Protein AF-A0A9W6LHZ3-F1 (afdb_monomer)

Nearest PDB structures (foldseek):
  6q58-assembly1_A  TM=4.052E-01  e=8.206E+00  Streptomyces lividans 1326
  6r01-assembly1_A  TM=4.134E-01  e=9.021E+00  Streptomyces lividans 1326

Organism: NCBI:txid256037

Structure (mmCIF, N/CA/C/O backbone):
data_AF-A0A9W6LHZ3-F1
#
_entry.id   AF-A0A9W6LHZ3-F1
#
loop_
_atom_site.group_PDB
_atom_site.id
_atom_site.type_symbol
_atom_site.label_atom_id
_atom_site.label_alt_id
_atom_site.label_comp_id
_atom_site.label_asym_id
_atom_site.label_entity_id
_atom_site.label_seq_id
_atom_site.pdbx_PDB_ins_code
_atom_site.Cartn_x
_atom_site.Cartn_y
_atom_site.Cartn_z
_atom_site.occupancy
_atom_site.B_iso_or_equiv
_atom_site.auth_seq_id
_atom_site.auth_comp_id
_atom_site.auth_asym_id
_atom_site.auth_atom_id
_atom_site.pdbx_PDB_model_num
ATOM 1 N N . MET A 1 1 ? -25.471 -11.365 15.621 1.00 39.44 1 MET A N 1
ATOM 2 C CA . MET A 1 1 ? -24.353 -10.527 15.126 1.00 39.44 1 MET A CA 1
ATOM 3 C C . MET A 1 1 ? -23.693 -9.806 16.308 1.00 39.44 1 MET A C 1
ATOM 5 O O . MET A 1 1 ? -23.845 -8.602 16.442 1.00 39.44 1 MET A O 1
ATOM 9 N N . LEU A 1 2 ? -23.000 -10.541 17.185 1.00 41.78 2 LEU A N 1
ATOM 10 C CA . LEU A 1 2 ? -22.337 -10.005 18.394 1.00 41.78 2 LEU A CA 1
ATOM 11 C C . LEU A 1 2 ? -20.797 -10.088 18.312 1.00 41.78 2 LEU A C 1
ATOM 13 O O . LEU A 1 2 ? -20.096 -9.385 19.033 1.00 41.78 2 LEU A O 1
ATOM 17 N N . ASP A 1 3 ? -20.274 -10.860 17.357 1.00 45.09 3 ASP A N 1
ATOM 18 C CA . ASP A 1 3 ? -18.840 -11.124 17.165 1.00 45.09 3 ASP A CA 1
ATOM 19 C C . ASP A 1 3 ? -18.029 -9.874 16.748 1.00 45.09 3 ASP A C 1
ATOM 21 O O . ASP A 1 3 ? -16.849 -9.751 17.064 1.00 45.09 3 ASP A O 1
ATOM 25 N N . TYR A 1 4 ? -18.647 -8.889 16.084 1.00 52.44 4 TYR A N 1
ATOM 26 C CA . TYR A 1 4 ? -17.950 -7.672 15.631 1.00 52.44 4 TYR A CA 1
ATOM 27 C C . TYR A 1 4 ? -17.764 -6.610 16.727 1.00 52.44 4 TYR A C 1
ATOM 29 O O . TYR A 1 4 ? -16.900 -5.741 16.597 1.00 52.44 4 TYR A O 1
ATOM 37 N N . ALA A 1 5 ? -18.509 -6.695 17.836 1.00 53.88 5 ALA A N 1
ATOM 38 C CA . ALA A 1 5 ? -18.506 -5.667 18.876 1.00 53.88 5 ALA A CA 1
ATOM 39 C C . ALA A 1 5 ? -17.157 -5.563 19.608 1.00 53.88 5 ALA A C 1
ATOM 41 O O . ALA A 1 5 ? -16.743 -4.462 19.967 1.00 53.88 5 ALA A O 1
ATOM 42 N N . HIS A 1 6 ? -16.432 -6.677 19.786 1.00 53.66 6 HIS A N 1
ATOM 43 C CA . HIS A 1 6 ? -15.124 -6.676 20.456 1.00 53.66 6 HIS A CA 1
ATOM 4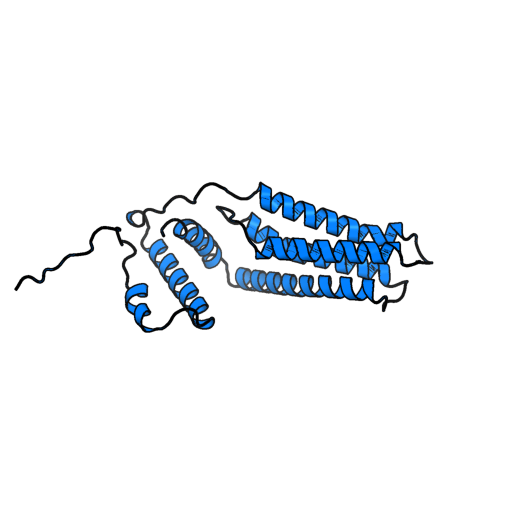4 C C . HIS A 1 6 ? -14.058 -5.930 19.643 1.00 53.66 6 HIS A C 1
ATOM 46 O O . HIS A 1 6 ? -13.306 -5.098 20.163 1.00 53.66 6 HIS A O 1
ATOM 52 N N . VAL A 1 7 ? -14.009 -6.216 18.340 1.00 54.03 7 VAL A N 1
ATOM 53 C CA . VAL A 1 7 ? -13.071 -5.592 17.400 1.00 54.03 7 VAL A CA 1
ATOM 54 C C . VAL A 1 7 ? -13.388 -4.103 17.273 1.00 54.03 7 VAL A C 1
ATOM 56 O O . VAL A 1 7 ? -12.486 -3.268 17.363 1.00 54.03 7 VAL A O 1
ATOM 59 N N . GLU A 1 8 ? -14.672 -3.756 17.167 1.00 57.41 8 GLU A N 1
ATOM 60 C CA . GLU A 1 8 ? -15.129 -2.369 17.116 1.00 57.41 8 GLU A CA 1
ATOM 61 C C . GLU A 1 8 ? -14.836 -1.600 18.408 1.00 57.41 8 GLU A C 1
ATOM 63 O O . GLU A 1 8 ? -14.321 -0.488 18.329 1.00 57.41 8 GLU A O 1
ATOM 68 N N . LEU A 1 9 ? -15.060 -2.181 19.593 1.00 57.53 9 LEU A N 1
ATOM 69 C CA . LEU A 1 9 ? -14.712 -1.562 20.880 1.00 57.53 9 LEU A CA 1
ATOM 70 C C . LEU A 1 9 ? -13.214 -1.295 21.001 1.00 57.53 9 LEU A C 1
ATOM 72 O O . LEU A 1 9 ? -12.803 -0.225 21.453 1.00 57.53 9 LEU A O 1
ATOM 76 N N . THR A 1 10 ? -12.388 -2.246 20.572 1.00 59.59 10 THR A N 1
ATOM 77 C CA . THR A 1 10 ? -10.929 -2.129 20.675 1.00 59.59 10 THR A CA 1
ATOM 78 C C . THR A 1 10 ? -10.387 -1.075 19.705 1.00 59.59 10 THR A C 1
ATOM 80 O O . THR A 1 10 ? -9.547 -0.246 20.074 1.00 59.59 10 THR A O 1
ATOM 83 N N . LEU A 1 11 ? -10.919 -1.034 18.479 1.00 59.19 11 LEU A N 1
ATOM 84 C CA . LEU A 1 11 ? -10.590 -0.009 17.485 1.00 59.19 11 LEU A CA 1
ATOM 85 C C . LEU A 1 11 ? -11.113 1.372 17.894 1.00 59.19 11 LEU A C 1
ATOM 87 O O . LEU A 1 11 ? -10.387 2.362 17.781 1.00 59.19 11 LEU A O 1
ATOM 91 N N . ALA A 1 12 ? -12.332 1.449 18.427 1.00 57.34 12 ALA A N 1
ATOM 92 C CA . ALA A 1 12 ? -12.945 2.689 18.880 1.00 57.34 12 ALA A CA 1
ATOM 93 C C . ALA A 1 12 ? -12.234 3.265 20.106 1.00 57.34 12 ALA A C 1
ATOM 95 O O . ALA A 1 12 ? -11.948 4.461 20.117 1.00 57.34 12 ALA A O 1
ATOM 96 N N . LYS A 1 13 ? -11.839 2.438 21.085 1.00 59.12 13 LYS A N 1
ATOM 97 C CA . LYS A 1 13 ? -11.002 2.873 22.217 1.00 59.12 13 LYS A CA 1
ATOM 98 C C . LYS A 1 13 ? -9.665 3.443 21.741 1.00 59.12 13 LYS A C 1
ATOM 100 O O . LYS A 1 13 ? -9.257 4.506 22.212 1.00 59.12 13 LYS A O 1
ATOM 105 N N . ARG A 1 14 ? -9.006 2.800 20.767 1.00 59.94 14 ARG A N 1
ATOM 106 C CA . ARG A 1 14 ? -7.766 3.321 20.159 1.00 59.94 14 ARG A CA 1
ATOM 107 C C . ARG A 1 14 ? -7.986 4.644 19.430 1.00 59.94 14 ARG A C 1
ATOM 109 O O . ARG A 1 14 ? -7.150 5.534 19.536 1.00 59.94 14 ARG A O 1
ATOM 116 N N . TRP A 1 15 ? -9.079 4.780 18.687 1.00 56.47 15 TRP A N 1
ATOM 117 C CA . TRP A 1 15 ? -9.349 5.967 17.875 1.00 56.47 15 TRP A CA 1
ATOM 118 C C . TRP A 1 15 ? -9.826 7.161 18.713 1.00 56.47 15 TRP A C 1
ATOM 120 O O . TRP A 1 15 ? -9.458 8.300 18.432 1.00 56.47 15 TRP A O 1
ATOM 130 N N . TYR A 1 16 ? -10.596 6.908 19.774 1.00 56.06 16 TYR A N 1
ATOM 131 C CA . TYR A 1 16 ? -11.111 7.939 20.676 1.00 56.06 16 TYR A CA 1
ATOM 132 C C . TYR A 1 16 ? -10.028 8.488 21.616 1.00 56.06 16 TYR A C 1
ATOM 134 O O . TYR A 1 16 ? -10.055 9.670 21.943 1.00 56.06 16 TYR A O 1
ATOM 142 N N . ARG A 1 17 ? -9.025 7.672 21.981 1.00 58.47 17 ARG A N 1
ATOM 143 C CA . ARG A 1 17 ? -7.848 8.126 22.746 1.00 58.47 17 ARG A CA 1
ATOM 144 C C . ARG A 1 17 ? -6.822 8.909 21.919 1.00 58.47 17 ARG A C 1
ATOM 146 O O . ARG A 1 17 ? -5.883 9.449 22.498 1.00 58.47 17 ARG A O 1
ATOM 153 N N . ARG A 1 18 ? -6.952 8.987 20.587 1.00 59.34 18 ARG A N 1
ATOM 154 C CA . ARG A 1 18 ? -6.024 9.790 19.776 1.00 59.34 18 ARG A CA 1
ATOM 155 C C . ARG A 1 18 ? -6.285 11.276 20.004 1.00 59.34 18 ARG A C 1
ATOM 157 O O . ARG A 1 18 ? -7.377 11.777 19.726 1.00 59.34 18 ARG A O 1
ATOM 164 N N . THR A 1 19 ? -5.245 11.969 20.457 1.00 70.06 19 THR A N 1
ATOM 165 C CA . THR A 1 19 ? -5.176 13.432 20.522 1.00 70.06 19 THR A CA 1
ATOM 166 C C . THR A 1 19 ? -5.453 14.048 19.144 1.00 70.06 19 THR A C 1
ATOM 168 O O . THR A 1 19 ? -5.350 13.370 18.117 1.00 70.06 19 THR A O 1
ATOM 171 N N . ALA A 1 20 ? -5.808 15.337 19.087 1.00 69.94 20 ALA A N 1
ATOM 172 C CA . ALA A 1 20 ? -6.038 16.041 17.818 1.00 69.94 20 ALA A CA 1
ATOM 173 C C . ALA A 1 20 ? -4.846 15.892 16.849 1.00 69.94 20 ALA A C 1
ATOM 175 O O . ALA A 1 20 ? -5.044 15.636 15.663 1.00 69.94 20 ALA A O 1
ATOM 176 N N . LEU A 1 21 ? -3.624 15.910 17.391 1.00 69.75 21 LEU A N 1
ATOM 177 C CA . LEU A 1 21 ? -2.377 15.666 16.664 1.00 69.75 21 LEU A CA 1
ATOM 178 C C . LEU A 1 21 ? -2.288 14.226 16.120 1.00 69.75 21 LEU A C 1
ATOM 180 O O . LEU A 1 21 ? -1.911 14.004 14.975 1.00 69.75 21 LEU A O 1
ATOM 184 N N . GLY A 1 22 ? -2.735 13.225 16.883 1.00 71.69 22 GLY A N 1
ATOM 185 C CA . GLY A 1 22 ? -2.823 11.843 16.399 1.00 71.69 22 GLY A CA 1
ATOM 186 C C . GLY A 1 22 ? -3.843 11.643 15.267 1.00 71.69 22 GLY A C 1
ATOM 187 O O . GLY A 1 22 ? -3.702 10.718 14.465 1.00 71.69 22 GLY A O 1
ATOM 188 N N . LYS A 1 23 ? -4.870 12.499 15.176 1.00 74.06 23 LYS A N 1
ATOM 189 C CA . LYS A 1 23 ? -5.847 12.476 14.074 1.00 74.06 23 LYS A CA 1
ATOM 190 C C . LYS A 1 23 ? -5.292 13.132 12.811 1.00 74.06 23 LYS A C 1
ATOM 192 O O . LYS A 1 23 ? -5.477 12.572 11.733 1.00 74.06 23 LYS A O 1
ATOM 197 N N . THR A 1 24 ? -4.592 14.261 12.931 1.00 75.69 24 THR A N 1
ATOM 198 C CA . THR A 1 24 ? -3.964 14.932 11.781 1.00 75.69 24 THR A CA 1
ATOM 199 C C . THR A 1 24 ? -2.843 14.088 11.185 1.00 75.69 24 THR A C 1
ATOM 201 O O . THR A 1 24 ? -2.832 13.885 9.975 1.00 75.69 24 THR A O 1
ATOM 204 N N . VAL A 1 25 ? -1.978 13.493 12.014 1.00 80.06 25 VAL A N 1
ATOM 205 C CA . VAL A 1 25 ? -0.918 12.576 11.550 1.00 80.06 25 VAL A CA 1
ATOM 206 C C . VAL A 1 25 ? -1.504 11.363 10.825 1.00 80.06 25 VAL A C 1
ATOM 208 O O . VAL A 1 25 ? -1.015 10.982 9.765 1.00 80.06 25 VAL A O 1
ATOM 211 N N . ALA A 1 26 ? -2.592 10.781 11.339 1.00 74.00 26 ALA A N 1
ATOM 212 C CA . ALA A 1 26 ? -3.268 9.675 10.660 1.00 74.00 26 ALA A CA 1
ATOM 213 C C . ALA A 1 26 ? -3.876 10.097 9.308 1.00 74.00 26 ALA A C 1
ATOM 215 O O . ALA A 1 26 ? -3.811 9.333 8.347 1.00 74.00 26 ALA A O 1
ATOM 216 N N . GLY A 1 27 ? -4.441 11.307 9.225 1.00 79.12 27 GLY A N 1
ATOM 217 C CA . GLY A 1 27 ? -4.954 11.870 7.974 1.00 79.12 27 GLY A CA 1
ATOM 218 C C . GLY A 1 27 ? -3.852 12.115 6.941 1.00 79.12 27 GLY A C 1
ATOM 219 O O . GLY A 1 27 ? -4.001 11.715 5.788 1.00 79.12 27 GLY A O 1
ATOM 220 N N . LEU A 1 28 ? -2.724 12.695 7.362 1.00 82.12 28 LEU A N 1
ATOM 221 C CA . LEU A 1 28 ? -1.553 12.912 6.506 1.00 82.12 28 LEU A CA 1
ATOM 222 C C . LEU A 1 28 ? -0.961 11.591 6.008 1.00 82.12 28 LEU A C 1
ATOM 224 O O . LEU A 1 28 ? -0.685 11.461 4.820 1.00 82.12 28 LEU A O 1
ATOM 228 N N . GLY A 1 29 ? -0.835 10.587 6.882 1.00 83.44 29 GLY A N 1
ATOM 229 C CA . GLY A 1 29 ? -0.368 9.256 6.488 1.00 83.44 29 GLY A CA 1
ATOM 230 C C . GLY A 1 29 ? -1.280 8.599 5.449 1.00 83.44 29 GLY A C 1
ATOM 231 O O . GLY A 1 29 ? -0.801 8.005 4.484 1.00 83.44 29 GLY A O 1
ATOM 232 N N . PHE A 1 30 ? -2.598 8.762 5.588 1.00 81.81 30 PHE A N 1
ATOM 233 C CA . PHE A 1 30 ? -3.550 8.263 4.597 1.00 81.81 30 PHE A CA 1
ATOM 234 C C . PHE A 1 30 ? -3.425 8.993 3.251 1.00 81.81 30 PHE A C 1
ATOM 236 O O . PHE A 1 30 ? -3.360 8.344 2.209 1.00 81.81 30 PHE A O 1
ATOM 243 N N . ALA A 1 31 ? -3.312 10.325 3.259 1.00 85.06 31 ALA A N 1
ATOM 244 C CA . ALA A 1 31 ? -3.093 11.108 2.042 1.00 85.06 31 ALA A CA 1
ATOM 245 C C . ALA A 1 31 ? -1.779 10.724 1.339 1.00 85.06 31 ALA A C 1
ATOM 247 O O . ALA A 1 31 ? -1.759 10.525 0.125 1.00 85.06 31 ALA A O 1
ATOM 248 N N . PHE A 1 32 ? -0.702 10.533 2.106 1.00 89.00 32 PHE A N 1
ATOM 249 C CA . PHE A 1 32 ? 0.583 10.064 1.591 1.00 89.00 32 PHE A CA 1
ATOM 250 C C . PHE A 1 32 ? 0.484 8.667 0.963 1.00 89.00 32 PHE A C 1
ATOM 252 O O . PHE A 1 32 ? 1.090 8.409 -0.075 1.00 89.00 32 PHE A O 1
ATOM 259 N N . THR A 1 33 ? -0.327 7.780 1.545 1.00 86.25 33 THR A N 1
ATOM 260 C CA . THR A 1 33 ? -0.583 6.439 0.996 1.00 86.25 33 THR A CA 1
ATOM 261 C C . THR A 1 33 ? -1.300 6.517 -0.358 1.00 86.25 33 THR A C 1
ATOM 263 O O . THR A 1 33 ? -0.937 5.798 -1.287 1.00 86.25 33 THR A O 1
ATOM 266 N N . ILE A 1 34 ? -2.273 7.424 -0.510 1.00 87.69 34 ILE A N 1
ATOM 267 C CA . ILE A 1 34 ? -2.954 7.663 -1.796 1.00 87.69 34 ILE A CA 1
ATOM 268 C C . ILE A 1 34 ? -1.973 8.217 -2.831 1.00 87.69 34 ILE A C 1
ATOM 270 O O . ILE A 1 34 ? -1.909 7.709 -3.947 1.00 87.69 34 ILE A O 1
ATOM 274 N N . PHE A 1 35 ? -1.180 9.224 -2.461 1.00 90.50 35 PHE A N 1
ATOM 275 C CA . PHE A 1 35 ? -0.170 9.798 -3.352 1.00 90.50 35 PHE A CA 1
ATOM 276 C C . PHE A 1 35 ? 0.832 8.737 -3.828 1.00 90.50 35 PHE A C 1
ATOM 278 O O . PHE A 1 35 ? 1.145 8.644 -5.013 1.00 90.50 35 PHE A O 1
ATOM 285 N N . SER A 1 36 ? 1.263 7.881 -2.908 1.00 88.88 36 SER A N 1
ATOM 286 C CA . SER A 1 36 ? 2.145 6.748 -3.176 1.00 88.88 36 SER A CA 1
ATOM 287 C C . SER A 1 36 ? 1.535 5.738 -4.160 1.00 88.88 36 SER A C 1
ATOM 289 O O . SER A 1 36 ? 2.238 5.209 -5.019 1.00 88.88 36 SER A O 1
ATOM 291 N N . LEU A 1 37 ? 0.219 5.504 -4.095 1.00 88.00 37 LEU A N 1
ATOM 292 C CA . LEU A 1 37 ? -0.489 4.654 -5.056 1.00 88.00 37 LEU A CA 1
ATOM 293 C C . LEU A 1 37 ? -0.519 5.286 -6.456 1.00 88.00 37 LEU A C 1
ATOM 295 O O . LEU A 1 37 ? -0.278 4.599 -7.447 1.00 88.00 37 LEU A O 1
ATOM 299 N N . CYS A 1 38 ? -0.761 6.597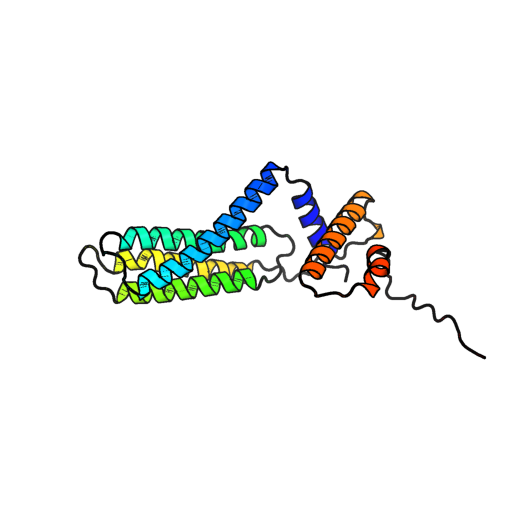 -6.547 1.00 91.75 38 CYS A N 1
ATOM 300 C CA . CYS A 1 38 ? -0.684 7.325 -7.815 1.00 91.75 38 CYS A CA 1
ATOM 301 C C . CYS A 1 38 ? 0.728 7.260 -8.415 1.00 91.75 38 CYS A C 1
AT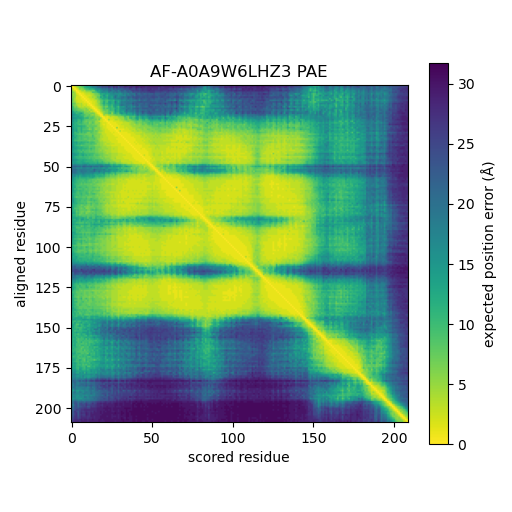OM 303 O O . CYS A 1 38 ? 0.873 7.061 -9.620 1.00 91.75 38 CYS A O 1
ATOM 305 N N . ALA A 1 39 ? 1.765 7.365 -7.577 1.00 88.31 39 ALA A N 1
ATOM 306 C CA . ALA A 1 39 ? 3.155 7.231 -8.000 1.00 88.31 39 ALA A CA 1
ATOM 307 C C . ALA A 1 39 ? 3.464 5.833 -8.565 1.00 88.31 39 ALA A C 1
ATOM 309 O O . ALA A 1 39 ? 4.196 5.731 -9.546 1.00 88.31 39 ALA A O 1
ATOM 310 N N . ALA A 1 40 ? 2.865 4.771 -8.014 1.00 88.00 40 ALA A N 1
ATOM 311 C CA . ALA A 1 40 ? 2.999 3.417 -8.557 1.00 88.00 40 ALA A CA 1
ATOM 312 C C . ALA A 1 40 ? 2.443 3.314 -9.986 1.00 88.00 40 ALA A C 1
ATOM 314 O O . ALA A 1 40 ? 3.095 2.771 -10.877 1.00 88.00 40 ALA A O 1
ATOM 315 N N . VAL A 1 41 ? 1.259 3.883 -10.229 1.00 91.25 41 VAL A N 1
ATOM 316 C CA . VAL A 1 41 ? 0.657 3.912 -11.572 1.00 91.25 41 VAL A CA 1
ATOM 317 C C . VAL A 1 41 ? 1.509 4.748 -12.531 1.00 91.25 41 VAL A C 1
ATOM 319 O O . VAL A 1 41 ? 1.800 4.301 -13.640 1.00 91.25 41 VAL A O 1
ATOM 322 N N . ALA A 1 42 ? 1.958 5.927 -12.094 1.00 90.56 42 ALA A N 1
ATOM 323 C CA . ALA A 1 42 ? 2.822 6.797 -12.888 1.00 90.56 42 ALA A CA 1
ATOM 324 C C . ALA A 1 42 ? 4.142 6.107 -13.264 1.00 90.56 42 ALA A C 1
ATOM 326 O O . ALA A 1 42 ? 4.553 6.177 -14.419 1.00 90.56 42 ALA A O 1
ATOM 327 N N . LEU A 1 43 ? 4.766 5.381 -12.330 1.00 89.38 43 LEU A N 1
ATOM 328 C CA . LEU A 1 43 ? 5.968 4.589 -12.588 1.00 89.38 43 LEU A CA 1
ATOM 329 C C . LEU A 1 43 ? 5.735 3.548 -13.688 1.00 89.38 43 LEU A C 1
ATOM 331 O O . LEU A 1 43 ? 6.545 3.441 -14.606 1.00 89.38 43 LEU A O 1
ATOM 335 N N . GLY A 1 44 ? 4.622 2.811 -13.623 1.00 86.38 44 GLY A N 1
ATOM 336 C CA . GLY A 1 44 ? 4.257 1.848 -14.663 1.00 86.38 44 GLY A CA 1
ATOM 337 C C . GLY A 1 44 ? 4.141 2.505 -16.041 1.00 86.38 44 GLY A C 1
ATOM 338 O O . GLY A 1 44 ? 4.721 2.019 -17.009 1.00 86.38 44 GLY A O 1
ATOM 339 N N . LEU A 1 45 ? 3.458 3.651 -16.122 1.00 89.94 45 LEU A N 1
ATOM 340 C CA . LEU A 1 45 ? 3.307 4.408 -17.368 1.00 89.94 45 LEU A CA 1
ATOM 341 C C . LEU A 1 45 ? 4.646 4.925 -17.902 1.00 89.94 45 LEU A C 1
ATOM 343 O O . LEU A 1 45 ? 4.930 4.775 -19.087 1.00 89.94 45 LEU A O 1
ATOM 347 N N . ILE A 1 46 ? 5.487 5.494 -17.040 1.00 89.12 46 ILE A N 1
ATOM 348 C CA . ILE A 1 46 ? 6.822 5.992 -17.395 1.00 89.12 46 ILE A CA 1
ATOM 349 C C . ILE A 1 46 ? 7.685 4.868 -17.971 1.00 89.12 46 ILE A C 1
ATOM 351 O O . ILE A 1 46 ? 8.331 5.041 -19.006 1.00 89.12 46 ILE A O 1
ATOM 355 N N . MET A 1 47 ? 7.681 3.703 -17.320 1.00 86.81 47 MET A N 1
ATOM 356 C CA . MET A 1 47 ? 8.492 2.567 -17.748 1.00 86.81 47 MET A CA 1
ATOM 357 C C . MET A 1 47 ? 8.018 1.987 -19.082 1.00 86.81 47 MET A C 1
ATOM 359 O O . MET A 1 47 ? 8.857 1.613 -19.899 1.00 86.81 47 MET A O 1
ATOM 363 N N . LEU A 1 48 ? 6.704 1.955 -19.322 1.00 86.00 48 LEU A N 1
ATOM 364 C CA . LEU A 1 48 ? 6.117 1.433 -20.560 1.00 86.00 48 LEU A CA 1
ATOM 365 C C . LEU A 1 48 ? 6.231 2.399 -21.745 1.00 86.00 48 LEU A C 1
ATOM 367 O O . LEU A 1 48 ? 6.496 1.966 -22.861 1.00 86.00 48 LEU A O 1
ATOM 371 N N . THR A 1 49 ? 6.017 3.696 -21.520 1.00 85.62 49 THR A N 1
ATOM 372 C CA . THR A 1 49 ? 6.047 4.717 -22.587 1.00 85.62 49 THR A CA 1
ATOM 373 C C . THR A 1 49 ? 7.460 5.144 -22.948 1.00 85.62 49 THR A C 1
ATOM 3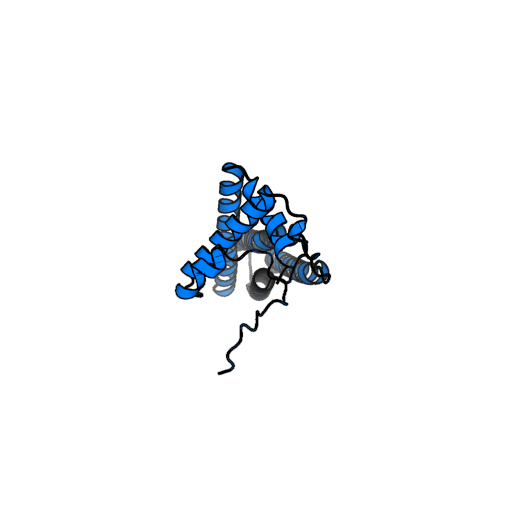75 O O . THR A 1 49 ? 7.716 5.595 -24.059 1.00 85.62 49 THR A O 1
ATOM 378 N N . GLY A 1 50 ? 8.379 5.028 -21.995 1.00 79.00 50 GLY A N 1
ATOM 379 C CA . GLY A 1 50 ? 9.750 5.455 -22.160 1.00 79.00 50 GLY A CA 1
ATOM 380 C C . GLY A 1 50 ? 9.962 6.963 -22.265 1.00 79.00 50 GLY A C 1
ATOM 381 O O . GLY A 1 50 ? 11.042 7.381 -22.665 1.00 79.00 50 GLY A O 1
ATOM 382 N N . GLY A 1 51 ? 8.985 7.775 -21.856 1.00 76.25 51 GLY A N 1
ATOM 383 C CA . GLY A 1 51 ? 9.024 9.239 -21.965 1.00 76.25 51 GLY A CA 1
ATOM 384 C C . GLY A 1 51 ? 9.964 9.969 -20.995 1.00 76.25 51 GLY A C 1
ATOM 385 O O . GLY A 1 51 ? 9.755 11.153 -20.758 1.00 76.25 51 GLY A O 1
ATOM 386 N N . ILE A 1 52 ? 10.943 9.285 -20.394 1.00 79.75 52 ILE A N 1
ATOM 387 C CA . ILE A 1 52 ? 11.944 9.882 -19.496 1.00 79.75 52 ILE A CA 1
ATOM 388 C C . ILE A 1 52 ? 13.343 9.589 -20.024 1.00 79.75 52 ILE A C 1
ATOM 390 O O . ILE A 1 52 ? 13.627 8.459 -20.437 1.00 79.75 52 ILE A O 1
ATOM 394 N N . ASP A 1 53 ? 14.195 10.611 -19.947 1.00 80.88 53 ASP A N 1
ATOM 395 C CA . ASP A 1 53 ? 15.605 10.561 -20.314 1.00 80.88 53 ASP A CA 1
ATOM 396 C C . ASP A 1 53 ? 16.370 9.493 -19.524 1.00 80.88 53 ASP A C 1
ATOM 398 O O . ASP A 1 53 ? 16.131 9.247 -18.338 1.00 80.88 53 ASP A O 1
ATOM 402 N N . ASN A 1 54 ? 17.353 8.879 -20.181 1.00 75.81 54 ASN A N 1
ATOM 403 C CA . ASN A 1 54 ? 18.133 7.774 -19.624 1.00 75.81 54 ASN A CA 1
ATOM 404 C C . ASN A 1 54 ? 18.862 8.129 -18.313 1.00 75.81 54 ASN A C 1
ATOM 406 O O . ASN A 1 54 ? 19.075 7.247 -17.485 1.00 75.81 54 ASN A O 1
ATOM 410 N N . GLU A 1 55 ? 19.226 9.393 -18.096 1.00 80.12 55 GLU A N 1
ATOM 411 C CA . GLU A 1 55 ? 19.908 9.840 -16.871 1.00 80.12 55 GLU A CA 1
ATOM 412 C C . GLU A 1 55 ? 18.965 9.899 -15.659 1.00 80.12 55 GLU A C 1
ATOM 414 O O . GLU A 1 55 ? 19.336 9.518 -14.548 1.00 80.12 55 GLU A O 1
ATOM 419 N N . ALA A 1 56 ? 17.714 10.315 -15.873 1.00 84.69 56 ALA A N 1
ATOM 420 C CA . ALA A 1 56 ? 16.703 10.415 -14.822 1.00 84.69 56 ALA A CA 1
ATOM 421 C C . ALA A 1 56 ? 15.989 9.079 -14.548 1.00 84.69 56 ALA A C 1
ATOM 423 O O . ALA A 1 56 ? 15.281 8.937 -13.549 1.00 84.69 56 ALA A O 1
ATOM 424 N N . LEU A 1 57 ? 16.181 8.076 -15.405 1.00 85.44 57 LEU A N 1
ATOM 425 C CA . LEU A 1 57 ? 15.452 6.813 -15.344 1.00 85.44 57 LEU A CA 1
ATOM 426 C C . LEU A 1 57 ? 15.700 6.032 -14.043 1.00 85.44 57 LEU A C 1
ATOM 428 O O . LEU A 1 57 ? 14.753 5.552 -13.420 1.00 85.44 57 LEU A O 1
ATOM 432 N N . LEU A 1 58 ? 16.955 5.929 -13.602 1.00 87.56 58 LEU A N 1
ATOM 433 C CA . LEU A 1 58 ? 17.317 5.213 -12.375 1.00 87.56 58 LEU A CA 1
ATOM 434 C C . LEU A 1 58 ? 16.771 5.860 -11.097 1.00 87.56 58 LEU A C 1
ATOM 436 O O . LEU A 1 58 ? 16.150 5.141 -10.307 1.00 87.56 58 LEU A O 1
ATOM 440 N N . PRO A 1 59 ? 16.957 7.174 -10.853 1.00 90.50 59 PRO A N 1
ATOM 441 C CA . PRO A 1 59 ? 16.373 7.800 -9.673 1.00 90.50 59 PRO A CA 1
ATOM 442 C C . PRO A 1 59 ? 14.843 7.720 -9.693 1.00 90.50 59 PRO A C 1
ATOM 444 O O . PRO A 1 59 ? 14.245 7.431 -8.659 1.00 90.50 59 PRO A O 1
ATOM 447 N N . VAL A 1 60 ? 14.202 7.873 -10.858 1.00 90.62 60 VAL A N 1
ATOM 448 C CA . VAL A 1 60 ? 12.746 7.703 -10.984 1.00 90.62 60 VAL A CA 1
ATOM 449 C C . VAL A 1 60 ? 12.315 6.273 -10.654 1.00 90.62 60 VAL A C 1
ATOM 451 O O . VAL A 1 60 ? 11.334 6.093 -9.933 1.00 90.62 60 VAL A O 1
ATOM 454 N N . ALA A 1 61 ? 13.053 5.257 -11.112 1.00 90.75 61 ALA A N 1
ATOM 455 C CA . ALA A 1 61 ? 12.763 3.860 -10.801 1.00 90.75 61 ALA A CA 1
ATOM 456 C C . ALA A 1 61 ? 12.830 3.581 -9.292 1.00 90.75 61 ALA A C 1
ATOM 458 O O . ALA A 1 61 ? 11.912 2.975 -8.738 1.00 90.75 61 ALA A O 1
ATOM 459 N N . TRP A 1 62 ? 13.867 4.071 -8.608 1.00 94.38 62 TRP A N 1
ATOM 460 C CA . TRP A 1 62 ? 14.012 3.914 -7.157 1.00 94.38 62 TRP A CA 1
ATOM 461 C C . TRP A 1 62 ? 12.948 4.671 -6.367 1.00 94.38 62 TRP A C 1
ATOM 463 O O . TRP A 1 62 ? 12.336 4.098 -5.465 1.00 94.38 62 TRP A O 1
ATOM 473 N N . ILE A 1 63 ? 12.696 5.937 -6.709 1.00 94.12 63 ILE A N 1
ATOM 474 C CA . ILE A 1 63 ? 11.689 6.761 -6.030 1.00 94.12 63 ILE A CA 1
ATOM 475 C C . ILE A 1 63 ? 10.298 6.167 -6.243 1.00 94.12 63 ILE A C 1
ATOM 477 O O . ILE A 1 63 ? 9.550 5.986 -5.283 1.00 94.12 63 ILE A O 1
ATOM 481 N N . GLY A 1 64 ? 9.957 5.812 -7.482 1.00 92.88 64 GLY A N 1
ATOM 482 C CA . GLY A 1 64 ? 8.674 5.204 -7.808 1.00 92.88 64 GLY A CA 1
ATOM 483 C C . GLY A 1 64 ? 8.480 3.867 -7.100 1.00 92.88 64 GLY A C 1
ATOM 484 O O . GLY A 1 64 ? 7.411 3.627 -6.535 1.00 92.88 64 GLY A O 1
ATOM 485 N N . ALA A 1 65 ? 9.503 3.007 -7.075 1.00 93.31 65 ALA A N 1
ATOM 486 C CA . ALA A 1 65 ? 9.430 1.728 -6.376 1.00 93.31 65 ALA A CA 1
ATOM 487 C C . ALA A 1 65 ? 9.301 1.910 -4.856 1.00 93.31 65 ALA A C 1
ATOM 489 O O . ALA A 1 65 ? 8.467 1.260 -4.225 1.00 93.31 65 ALA A O 1
ATOM 490 N N . GLY A 1 66 ? 10.059 2.842 -4.273 1.00 93.94 66 GLY A N 1
ATOM 491 C CA . GLY A 1 66 ? 9.974 3.186 -2.855 1.00 93.94 66 GLY A CA 1
ATOM 492 C C . GLY A 1 66 ? 8.592 3.710 -2.464 1.00 93.94 66 GLY A C 1
ATOM 493 O O . GLY A 1 66 ? 7.985 3.203 -1.521 1.00 93.94 66 GLY A O 1
ATOM 494 N N . LEU A 1 67 ? 8.045 4.657 -3.232 1.00 94.12 67 LEU A N 1
ATOM 495 C CA . LEU A 1 67 ? 6.685 5.160 -3.025 1.00 94.12 67 LEU A CA 1
ATOM 496 C C . LEU A 1 67 ? 5.652 4.036 -3.174 1.00 94.12 67 LEU A C 1
ATOM 498 O O . LEU A 1 67 ? 4.783 3.883 -2.322 1.00 94.12 67 LEU A O 1
ATOM 502 N N . SER A 1 68 ? 5.789 3.169 -4.176 1.00 92.94 68 SER A N 1
ATOM 503 C CA . SER A 1 68 ? 4.900 2.009 -4.345 1.00 92.94 68 SER A CA 1
ATOM 504 C C . SER A 1 68 ? 4.913 1.083 -3.120 1.00 92.94 68 SER A C 1
ATOM 506 O O . SER A 1 68 ? 3.859 0.630 -2.668 1.00 92.94 68 SER A O 1
ATOM 508 N N . ALA A 1 69 ? 6.087 0.841 -2.530 1.00 93.81 69 ALA A N 1
ATOM 509 C CA . ALA A 1 69 ? 6.213 0.070 -1.296 1.00 93.81 69 ALA A CA 1
ATOM 510 C C . ALA A 1 69 ? 5.556 0.786 -0.101 1.00 93.81 69 ALA A C 1
ATOM 512 O O . ALA A 1 69 ? 4.860 0.146 0.692 1.00 93.81 69 ALA A O 1
ATOM 513 N N . CYS A 1 70 ? 5.697 2.113 0.003 1.00 92.94 70 CYS A N 1
ATOM 514 C CA . CYS A 1 70 ? 5.002 2.914 1.012 1.00 92.94 70 CYS A CA 1
ATOM 515 C C . CYS A 1 70 ? 3.476 2.803 0.902 1.00 92.94 70 CYS A C 1
ATOM 517 O O . CYS A 1 70 ? 2.808 2.725 1.934 1.00 92.94 70 CYS A O 1
ATOM 519 N N . ALA A 1 71 ? 2.921 2.737 -0.314 1.00 91.69 71 ALA A N 1
ATOM 520 C CA . ALA A 1 71 ? 1.486 2.533 -0.512 1.00 91.69 71 ALA A CA 1
ATOM 521 C C . ALA A 1 71 ? 1.022 1.210 0.117 1.00 91.69 71 ALA A C 1
ATOM 523 O O . ALA A 1 71 ? 0.065 1.189 0.888 1.00 91.69 71 ALA A O 1
ATOM 524 N N . ILE A 1 72 ? 1.737 0.112 -0.150 1.00 91.44 72 ILE A N 1
ATOM 525 C CA . ILE A 1 72 ? 1.428 -1.198 0.438 1.00 91.44 72 ILE A CA 1
ATOM 526 C C . ILE A 1 72 ? 1.554 -1.145 1.967 1.00 91.44 72 ILE A C 1
ATOM 528 O O . ILE A 1 72 ? 0.646 -1.589 2.670 1.00 91.44 72 ILE A O 1
ATOM 532 N N . LEU A 1 73 ? 2.643 -0.575 2.497 1.00 92.25 73 LEU A N 1
ATOM 533 C CA . LEU A 1 73 ? 2.861 -0.447 3.944 1.00 92.25 73 LEU A CA 1
ATOM 534 C C . LEU A 1 73 ? 1.759 0.360 4.633 1.00 92.25 73 LEU A C 1
ATOM 536 O O . LEU A 1 73 ? 1.331 -0.011 5.728 1.00 92.25 73 LEU A O 1
ATOM 540 N N . GLY A 1 74 ? 1.269 1.420 3.988 1.00 87.62 74 GLY A N 1
ATOM 541 C CA . GLY A 1 74 ? 0.200 2.269 4.508 1.00 87.62 74 GLY A CA 1
ATOM 542 C C . GLY A 1 74 ? -1.102 1.514 4.782 1.00 87.62 74 GLY A C 1
ATOM 543 O O . GLY A 1 74 ? -1.815 1.864 5.720 1.00 87.62 74 GLY A O 1
ATOM 544 N N . PHE A 1 75 ? -1.383 0.438 4.040 1.00 87.31 75 PHE A N 1
ATOM 545 C CA . PHE A 1 75 ? -2.521 -0.453 4.298 1.00 87.31 75 PHE A CA 1
ATOM 546 C C . PHE A 1 75 ? -2.140 -1.679 5.136 1.00 87.31 75 PHE A C 1
ATOM 548 O O . PHE A 1 75 ? -2.908 -2.101 6.002 1.00 87.31 75 PHE A O 1
ATOM 555 N N . PHE A 1 76 ? -0.943 -2.229 4.927 1.00 88.25 76 PHE A N 1
ATOM 556 C CA . PHE A 1 76 ? -0.479 -3.431 5.614 1.00 88.25 76 PHE A CA 1
ATOM 557 C C . PHE A 1 76 ? -0.249 -3.202 7.107 1.00 88.25 76 PHE A C 1
ATOM 559 O O . PHE A 1 76 ? -0.673 -4.020 7.916 1.00 88.25 76 PHE A O 1
ATOM 566 N N . VAL A 1 77 ? 0.393 -2.098 7.500 1.00 89.06 77 VAL A N 1
ATOM 567 C CA . VAL A 1 77 ? 0.733 -1.839 8.908 1.00 89.06 77 VAL A CA 1
ATOM 568 C C . VAL A 1 77 ? -0.522 -1.659 9.769 1.00 89.06 77 VAL A C 1
ATOM 570 O O . VAL A 1 77 ? -0.626 -2.339 10.792 1.00 89.06 77 VAL A O 1
ATOM 573 N N . PRO A 1 78 ? -1.514 -0.822 9.395 1.00 84.50 78 PRO A N 1
ATOM 574 C CA . PRO A 1 78 ? -2.756 -0.734 10.156 1.00 84.50 78 PRO A CA 1
ATOM 575 C C . PRO A 1 78 ? -3.466 -2.081 10.267 1.00 84.50 78 PRO A C 1
ATOM 577 O O . PRO A 1 78 ? -3.883 -2.437 11.367 1.00 84.50 78 PRO A O 1
ATOM 580 N N . TRP A 1 79 ? -3.542 -2.841 9.167 1.00 85.81 79 TRP A N 1
ATOM 581 C CA . TRP A 1 79 ? -4.116 -4.185 9.153 1.00 85.81 79 TRP A CA 1
ATOM 582 C C . TRP A 1 79 ? -3.373 -5.128 10.108 1.00 85.81 79 TRP A C 1
ATOM 584 O O . TRP A 1 79 ? -3.991 -5.751 10.971 1.00 85.81 79 TRP A O 1
ATOM 594 N N . ALA A 1 80 ? -2.042 -5.164 10.047 1.00 85.94 80 ALA A N 1
ATOM 595 C CA . ALA A 1 80 ? -1.204 -5.998 10.901 1.00 85.94 80 ALA A CA 1
ATOM 596 C C . ALA A 1 80 ? -1.362 -5.655 12.393 1.00 85.94 80 ALA A C 1
ATOM 598 O O . ALA A 1 80 ? -1.220 -6.532 13.243 1.00 85.94 80 ALA A O 1
ATOM 599 N N . LEU A 1 81 ? -1.697 -4.407 12.726 1.00 83.56 81 LEU A N 1
ATOM 600 C CA . LEU A 1 81 ? -1.923 -3.950 14.099 1.00 83.56 81 LEU A CA 1
ATOM 601 C C . LEU A 1 81 ? -3.368 -4.135 14.595 1.00 83.56 81 LEU A C 1
ATOM 603 O O . LEU A 1 81 ? -3.643 -3.802 15.758 1.00 83.56 81 LEU A O 1
ATOM 607 N N . THR A 1 82 ? -4.291 -4.617 13.754 1.00 73.56 82 THR A N 1
ATOM 608 C CA . THR A 1 82 ? -5.666 -4.920 14.177 1.00 73.56 82 THR A CA 1
ATOM 609 C C . THR A 1 82 ? -5.740 -6.254 14.935 1.00 73.56 82 THR A C 1
ATOM 611 O O . THR A 1 82 ? -5.119 -7.230 14.517 1.00 73.56 82 THR A O 1
ATOM 614 N N . PRO A 1 83 ? -6.467 -6.329 16.066 1.00 66.69 83 PRO A N 1
ATOM 615 C CA . PRO A 1 83 ? -6.788 -7.607 16.700 1.00 66.69 83 PRO A CA 1
ATOM 616 C C . PRO A 1 83 ? -7.812 -8.367 15.842 1.00 66.69 83 PRO A C 1
ATOM 618 O O . PRO A 1 83 ? -8.670 -7.741 15.225 1.00 66.69 83 PRO A O 1
ATOM 621 N N . TYR A 1 84 ? -7.729 -9.702 15.812 1.00 68.81 84 TYR A N 1
ATOM 622 C CA . TYR A 1 84 ? -8.563 -10.566 14.957 1.00 68.81 84 TYR A CA 1
ATOM 623 C C . TYR A 1 84 ? -8.496 -10.179 13.473 1.00 68.81 84 TYR A C 1
ATOM 625 O O . TYR A 1 84 ? -9.504 -9.862 12.845 1.00 68.81 84 TYR A O 1
ATOM 633 N N . ARG A 1 85 ? -7.278 -10.189 12.917 1.00 78.06 85 ARG A N 1
ATOM 634 C CA . ARG A 1 85 ? -6.984 -9.819 11.525 1.00 78.06 85 ARG A CA 1
ATOM 635 C C . ARG A 1 85 ? -7.814 -10.648 10.547 1.00 78.06 85 ARG A C 1
ATOM 637 O O . ARG A 1 85 ? -7.503 -11.814 10.297 1.00 78.06 85 ARG A O 1
ATOM 644 N N . GLN A 1 86 ? -8.857 -10.031 10.000 1.00 79.19 86 GLN A N 1
ATOM 645 C CA . GLN A 1 86 ? -9.692 -10.618 8.958 1.00 79.19 86 GLN A CA 1
ATOM 646 C C . GLN A 1 86 ? -9.081 -10.377 7.577 1.00 79.19 86 GLN A C 1
ATOM 648 O O . GLN A 1 86 ? -8.216 -9.522 7.393 1.00 79.19 86 GLN A O 1
ATOM 653 N N . TRP A 1 87 ? -9.547 -11.145 6.597 1.00 78.62 87 TRP A N 1
ATOM 654 C CA . TRP A 1 87 ? -9.157 -10.960 5.207 1.00 78.62 87 TRP A CA 1
ATOM 655 C C . TRP A 1 87 ? -9.565 -9.573 4.696 1.00 78.62 87 TRP A C 1
ATOM 657 O O . TRP A 1 87 ? -10.757 -9.265 4.634 1.00 78.62 87 TRP A O 1
ATOM 667 N N . ASP A 1 88 ? -8.589 -8.768 4.269 1.00 84.31 88 ASP A N 1
ATOM 668 C CA . ASP A 1 88 ? -8.839 -7.477 3.630 1.00 84.31 88 ASP A CA 1
ATOM 669 C C . ASP A 1 88 ? -8.630 -7.572 2.110 1.00 84.31 88 ASP A C 1
ATOM 671 O O . ASP A 1 88 ? -7.517 -7.751 1.603 1.00 84.31 88 ASP A O 1
ATOM 675 N N . ARG A 1 89 ? -9.732 -7.444 1.358 1.00 84.81 89 ARG A N 1
ATOM 676 C CA . ARG A 1 89 ? -9.713 -7.457 -0.114 1.00 84.81 89 ARG A CA 1
ATOM 677 C C . ARG A 1 89 ? -8.959 -6.261 -0.692 1.00 84.81 89 ARG A C 1
ATOM 679 O O . ARG A 1 89 ? -8.370 -6.393 -1.759 1.00 84.81 89 ARG A O 1
ATOM 686 N N . THR A 1 90 ? -8.975 -5.125 -0.004 1.00 86.69 90 THR A N 1
ATOM 687 C CA . THR A 1 90 ? -8.343 -3.880 -0.454 1.00 86.69 90 THR A CA 1
ATOM 688 C C . THR A 1 90 ? -6.830 -4.016 -0.402 1.00 86.69 90 THR A C 1
ATOM 690 O O . THR A 1 90 ? -6.160 -3.789 -1.404 1.00 86.69 90 THR A O 1
ATOM 693 N N . LEU A 1 91 ? -6.298 -4.469 0.737 1.00 88.25 91 LEU A N 1
ATOM 694 C CA . LEU A 1 91 ? -4.867 -4.710 0.919 1.00 88.25 91 LEU A CA 1
ATOM 695 C C . LEU A 1 91 ? -4.343 -5.746 -0.082 1.00 88.25 91 LEU A C 1
ATOM 697 O O . LEU A 1 91 ? -3.345 -5.498 -0.756 1.00 88.25 91 LEU A O 1
ATOM 701 N N . ASN A 1 92 ? -5.045 -6.876 -0.225 1.00 90.00 92 ASN A N 1
ATOM 702 C CA . ASN A 1 92 ? -4.655 -7.901 -1.189 1.00 90.00 92 ASN A CA 1
ATOM 703 C C . ASN A 1 92 ? -4.714 -7.377 -2.635 1.00 90.00 92 ASN A C 1
ATOM 705 O O . ASN A 1 92 ? -3.794 -7.614 -3.409 1.00 90.00 92 ASN A O 1
ATOM 709 N N . GLY A 1 93 ? -5.765 -6.632 -2.992 1.00 89.25 93 GLY A N 1
ATOM 710 C CA . GLY A 1 93 ? -5.906 -6.023 -4.316 1.00 89.25 93 GLY A CA 1
ATOM 711 C C . GLY A 1 93 ? -4.779 -5.040 -4.638 1.00 89.25 93 GLY A C 1
ATOM 712 O O . GLY A 1 93 ? -4.187 -5.128 -5.709 1.00 89.25 93 GLY A O 1
ATOM 713 N N . ILE A 1 94 ? -4.426 -4.160 -3.696 1.00 90.81 94 ILE A N 1
ATOM 714 C CA . ILE A 1 94 ? -3.326 -3.196 -3.859 1.00 90.81 94 ILE A CA 1
ATOM 715 C C . ILE A 1 94 ? -1.987 -3.917 -4.015 1.00 90.81 94 ILE A C 1
ATOM 717 O O . ILE A 1 94 ? -1.230 -3.595 -4.928 1.00 90.81 94 ILE A O 1
ATOM 721 N N . ALA A 1 95 ? -1.697 -4.911 -3.171 1.00 91.12 95 ALA A N 1
ATOM 722 C CA . ALA A 1 95 ? -0.451 -5.667 -3.263 1.00 91.12 95 ALA A CA 1
ATOM 723 C C . ALA A 1 95 ? -0.325 -6.398 -4.613 1.00 91.12 95 ALA A C 1
ATOM 725 O O . ALA A 1 95 ? 0.737 -6.363 -5.230 1.00 91.12 95 ALA A O 1
ATOM 726 N N . VAL A 1 96 ? -1.418 -6.988 -5.114 1.00 93.81 96 VAL A N 1
ATOM 727 C CA . VAL A 1 96 ? -1.457 -7.620 -6.444 1.00 93.81 96 VAL A CA 1
ATOM 728 C C . VAL A 1 96 ? -1.273 -6.590 -7.559 1.00 93.81 96 VAL A C 1
ATOM 730 O O . VAL A 1 96 ? -0.482 -6.824 -8.467 1.00 93.81 96 VAL A O 1
ATOM 733 N N . MET A 1 97 ? -1.946 -5.438 -7.499 1.00 94.19 97 MET A N 1
ATOM 734 C CA . MET A 1 97 ? -1.771 -4.378 -8.499 1.00 94.19 97 MET A CA 1
ATOM 735 C C . MET A 1 97 ? -0.323 -3.885 -8.566 1.00 94.19 97 MET A C 1
ATOM 737 O O . MET A 1 97 ? 0.235 -3.772 -9.655 1.00 94.19 97 MET A O 1
ATOM 741 N N . VAL A 1 98 ? 0.304 -3.624 -7.415 1.00 93.12 98 VAL A N 1
ATOM 742 C CA . VAL A 1 98 ? 1.706 -3.187 -7.360 1.00 93.12 98 VAL A CA 1
ATOM 743 C C . VAL A 1 98 ? 2.646 -4.286 -7.855 1.00 93.12 98 VAL A C 1
ATOM 745 O O . VAL A 1 98 ? 3.601 -3.980 -8.562 1.00 93.12 98 VAL A O 1
ATOM 748 N N . LEU A 1 99 ? 2.359 -5.558 -7.560 1.00 95.75 99 LEU A N 1
ATOM 749 C CA . LEU A 1 99 ? 3.111 -6.684 -8.116 1.00 95.75 99 LEU A CA 1
ATOM 750 C C . LEU A 1 99 ? 3.031 -6.709 -9.648 1.00 95.75 99 LEU A C 1
ATOM 752 O O . LEU A 1 99 ? 4.062 -6.822 -10.304 1.00 95.75 99 LEU A O 1
ATOM 756 N N . VAL A 1 100 ? 1.837 -6.542 -10.225 1.00 94.94 100 VAL A N 1
ATOM 757 C CA . VAL A 1 100 ? 1.659 -6.470 -11.685 1.00 94.94 100 VAL A CA 1
ATOM 758 C C . VAL A 1 100 ? 2.468 -5.311 -12.268 1.00 94.94 100 VAL A C 1
ATOM 760 O O . VAL A 1 100 ? 3.243 -5.518 -13.201 1.00 94.94 100 VAL A O 1
ATOM 763 N N . ILE A 1 101 ? 2.375 -4.114 -11.682 1.00 93.06 101 ILE A N 1
ATOM 764 C CA . ILE A 1 101 ? 3.161 -2.948 -12.113 1.00 93.06 101 ILE A CA 1
ATOM 765 C C . ILE A 1 101 ? 4.663 -3.244 -12.047 1.00 93.06 101 ILE A C 1
ATOM 767 O O . ILE A 1 101 ? 5.375 -2.978 -13.012 1.00 93.06 101 ILE A O 1
ATOM 771 N N . ALA A 1 102 ? 5.141 -3.833 -10.948 1.00 93.75 102 ALA A N 1
ATOM 772 C CA . ALA A 1 102 ? 6.544 -4.192 -10.780 1.00 93.75 102 ALA A CA 1
ATOM 773 C C . ALA A 1 102 ? 7.006 -5.186 -11.855 1.00 93.75 102 ALA A C 1
ATOM 775 O O . ALA A 1 102 ? 8.076 -5.006 -12.430 1.00 93.75 102 ALA A O 1
ATOM 776 N N . THR A 1 103 ? 6.192 -6.194 -12.184 1.00 93.94 103 THR A N 1
ATOM 777 C CA . THR A 1 103 ? 6.525 -7.172 -13.234 1.00 93.94 103 THR A CA 1
ATOM 778 C C . THR A 1 103 ? 6.554 -6.558 -14.633 1.00 93.94 103 THR A C 1
ATOM 780 O O . THR A 1 103 ? 7.463 -6.854 -15.406 1.00 93.94 103 THR A O 1
ATOM 783 N N . LEU A 1 104 ? 5.616 -5.660 -14.951 1.00 91.88 104 LEU A N 1
ATOM 784 C CA . LEU A 1 104 ? 5.599 -4.948 -16.231 1.00 91.88 104 LEU A CA 1
ATOM 785 C C . LEU A 1 104 ? 6.794 -3.996 -16.352 1.00 91.88 104 LEU A C 1
ATOM 787 O O . LEU A 1 104 ? 7.473 -3.985 -17.376 1.00 91.88 104 LEU A O 1
ATOM 791 N N . ALA A 1 105 ? 7.086 -3.241 -15.292 1.00 90.00 105 ALA A N 1
ATOM 792 C CA . ALA A 1 105 ? 8.232 -2.341 -15.235 1.00 90.00 105 ALA A CA 1
ATOM 793 C C . ALA A 1 105 ? 9.564 -3.098 -15.327 1.00 90.00 105 ALA A C 1
ATOM 795 O O . ALA A 1 105 ? 10.476 -2.644 -16.014 1.00 90.00 105 ALA A O 1
ATOM 796 N N . LEU A 1 106 ? 9.657 -4.279 -14.708 1.00 91.00 106 LEU A N 1
ATOM 797 C CA . LEU A 1 106 ? 10.803 -5.174 -14.841 1.00 91.00 106 LEU A CA 1
ATOM 798 C C . LEU A 1 106 ? 10.974 -5.656 -16.287 1.00 91.00 106 LEU A C 1
ATOM 800 O O . LEU A 1 106 ? 12.074 -5.579 -16.825 1.00 91.00 106 LEU A O 1
ATOM 804 N N . GLY A 1 107 ? 9.894 -6.101 -16.937 1.00 88.00 107 GLY A N 1
ATOM 805 C CA . GLY A 1 107 ? 9.924 -6.478 -18.353 1.00 88.00 107 GLY A CA 1
ATOM 806 C C . GLY A 1 107 ? 10.408 -5.330 -19.243 1.00 88.00 107 GLY A C 1
ATOM 807 O O . GLY A 1 107 ? 11.302 -5.518 -20.067 1.00 88.00 107 GLY A O 1
ATOM 808 N N . ALA A 1 108 ? 9.896 -4.118 -19.016 1.00 86.94 108 ALA A N 1
ATOM 809 C CA . ALA A 1 108 ? 10.333 -2.921 -19.729 1.00 86.94 108 ALA A CA 1
ATOM 810 C C . ALA A 1 108 ? 11.814 -2.584 -19.467 1.00 86.94 108 ALA A C 1
ATOM 812 O O . ALA A 1 108 ? 12.542 -2.250 -20.401 1.00 86.94 108 ALA A O 1
ATOM 813 N N . ALA A 1 109 ? 12.284 -2.713 -18.223 1.00 85.94 109 ALA A N 1
ATOM 814 C CA . ALA A 1 109 ? 13.677 -2.470 -17.848 1.00 85.94 109 ALA A CA 1
ATOM 815 C C . ALA A 1 109 ? 14.657 -3.444 -18.520 1.00 85.94 109 ALA A C 1
ATOM 817 O O . ALA A 1 109 ? 15.768 -3.053 -18.865 1.00 85.94 109 ALA A O 1
ATOM 818 N N . LEU A 1 110 ? 14.252 -4.701 -18.726 1.00 85.50 110 LEU A N 1
ATOM 819 C CA . LEU A 1 110 ? 15.091 -5.709 -19.379 1.00 85.50 110 LEU A CA 1
ATOM 820 C C . LEU A 1 110 ? 15.205 -5.490 -20.894 1.00 85.50 110 LEU A C 1
ATOM 822 O O . LEU A 1 110 ? 16.255 -5.778 -21.468 1.00 85.50 110 LEU A O 1
ATOM 826 N N . VAL A 1 111 ? 14.146 -4.979 -21.530 1.00 82.75 111 VAL A N 1
ATOM 827 C CA . VAL A 1 111 ? 14.093 -4.745 -22.984 1.00 82.75 111 VAL A CA 1
ATOM 828 C C . VAL A 1 111 ? 14.717 -3.403 -23.378 1.00 82.75 111 VAL A C 1
ATOM 830 O O . VAL A 1 111 ? 15.291 -3.289 -24.463 1.00 82.75 111 VAL A O 1
ATOM 833 N N . ARG A 1 112 ? 14.645 -2.379 -22.518 1.00 76.31 112 ARG A N 1
ATOM 834 C CA . ARG A 1 112 ? 15.282 -1.084 -22.794 1.00 76.31 112 ARG A CA 1
ATOM 835 C C . ARG A 1 112 ? 16.800 -1.235 -22.776 1.00 76.31 112 ARG A C 1
ATOM 837 O O . ARG A 1 112 ? 17.374 -1.772 -21.836 1.00 76.31 112 ARG A O 1
ATOM 844 N N . ARG A 1 113 ? 17.459 -0.755 -23.830 1.00 68.12 113 ARG A N 1
ATOM 845 C CA . ARG A 1 113 ? 18.917 -0.626 -23.862 1.00 68.12 113 ARG A CA 1
ATOM 846 C C . ARG A 1 113 ? 19.292 0.666 -23.159 1.00 68.12 113 ARG A C 1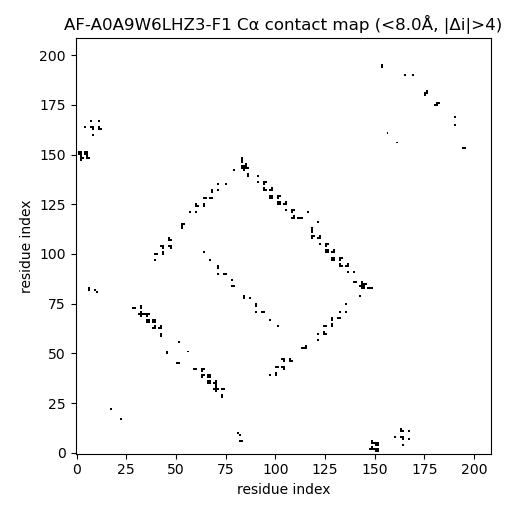
ATOM 848 O O . ARG A 1 113 ? 18.915 1.738 -23.624 1.00 68.12 113 ARG A O 1
ATOM 855 N N . TRP A 1 114 ? 20.005 0.552 -22.047 1.00 67.12 114 TRP A N 1
ATOM 856 C CA . TRP A 1 114 ? 20.509 1.704 -21.321 1.00 67.12 114 TRP A CA 1
ATOM 857 C C . TRP A 1 114 ? 22.019 1.817 -21.518 1.00 67.12 114 TRP A C 1
ATOM 859 O O . TRP A 1 114 ? 22.771 0.908 -21.188 1.00 67.12 114 TRP A O 1
ATOM 869 N N . GLU A 1 115 ? 22.458 2.925 -22.112 1.00 65.12 115 GLU A N 1
ATOM 870 C CA . GLU A 1 115 ? 23.872 3.135 -22.449 1.00 65.12 115 GLU A CA 1
ATOM 871 C C . GLU A 1 115 ? 24.729 3.470 -21.219 1.00 65.12 115 GLU A C 1
ATOM 873 O O . GLU A 1 115 ? 25.915 3.155 -21.196 1.00 65.12 115 GLU A O 1
ATOM 878 N N . ALA A 1 116 ? 24.133 4.070 -20.181 1.00 60.28 116 ALA A N 1
ATOM 879 C CA . ALA A 1 116 ? 24.865 4.561 -19.011 1.00 60.28 116 ALA A CA 1
ATOM 880 C C . ALA A 1 116 ? 25.065 3.510 -17.902 1.00 60.28 116 ALA A C 1
ATOM 882 O O . ALA A 1 116 ? 25.925 3.686 -17.041 1.00 60.28 116 ALA A O 1
ATOM 883 N N . ALA A 1 117 ? 24.290 2.423 -17.892 1.00 61.19 117 ALA A N 1
ATOM 884 C CA . ALA A 1 117 ? 24.436 1.346 -16.917 1.00 61.19 117 ALA A CA 1
ATOM 885 C C . ALA A 1 117 ? 23.837 0.040 -17.440 1.00 61.19 117 ALA A C 1
ATOM 887 O O . ALA A 1 117 ? 22.972 0.032 -18.312 1.00 61.19 117 ALA A O 1
ATOM 888 N N . SER A 1 118 ? 24.269 -1.087 -16.873 1.00 74.12 118 SER A N 1
ATOM 889 C CA . SER A 1 118 ? 23.712 -2.382 -17.252 1.00 74.12 118 SER A CA 1
ATOM 890 C C . SER A 1 118 ? 22.222 -2.465 -16.897 1.00 74.12 118 SER A C 1
ATOM 892 O O . SER A 1 118 ? 21.791 -2.031 -15.826 1.00 74.12 118 SER A O 1
ATOM 894 N N . ASN A 1 119 ? 21.433 -3.100 -17.768 1.00 76.81 119 ASN A N 1
ATOM 895 C CA . ASN A 1 119 ? 19.999 -3.345 -17.549 1.00 76.81 119 ASN A CA 1
ATOM 896 C C . ASN A 1 119 ? 19.716 -4.044 -16.204 1.00 76.81 119 ASN A C 1
ATOM 898 O O . ASN A 1 119 ? 18.648 -3.875 -15.617 1.00 76.81 119 ASN A O 1
ATOM 902 N N . ALA A 1 120 ? 20.697 -4.792 -15.687 1.00 77.62 120 ALA A N 1
ATOM 903 C CA . ALA A 1 120 ? 20.636 -5.420 -14.376 1.00 77.62 120 ALA A CA 1
ATOM 904 C C . ALA A 1 120 ? 20.457 -4.400 -13.240 1.00 77.62 120 ALA A C 1
ATOM 906 O O . ALA A 1 120 ? 19.667 -4.652 -12.337 1.00 77.62 120 ALA A O 1
ATOM 907 N N . VAL A 1 121 ? 21.124 -3.240 -13.298 1.00 85.50 121 VAL A N 1
ATOM 908 C CA . VAL A 1 121 ? 21.017 -2.187 -12.271 1.00 85.50 121 VAL A CA 1
ATOM 909 C C . VAL A 1 121 ? 19.614 -1.580 -12.254 1.00 85.50 121 VAL A C 1
ATOM 911 O O . VAL A 1 121 ? 19.052 -1.350 -11.184 1.00 85.50 121 VAL A O 1
ATOM 914 N N . LEU A 1 122 ? 19.013 -1.382 -13.429 1.00 85.81 122 LEU A N 1
ATOM 915 C CA . LEU A 1 122 ? 17.655 -0.852 -13.551 1.00 85.81 122 LEU A CA 1
ATOM 916 C C . LEU A 1 122 ? 16.583 -1.857 -13.101 1.00 85.81 122 LEU A C 1
ATOM 918 O O . LEU A 1 122 ? 15.529 -1.458 -12.614 1.00 85.81 122 LEU A O 1
ATOM 922 N N . ALA A 1 123 ? 16.849 -3.158 -13.229 1.00 89.25 123 ALA A N 1
ATOM 923 C CA . ALA A 1 123 ? 15.936 -4.217 -12.809 1.00 89.25 123 ALA A CA 1
ATOM 924 C C . ALA A 1 123 ? 15.809 -4.349 -11.277 1.00 89.25 123 ALA A C 1
ATOM 926 O O . ALA A 1 123 ? 14.755 -4.757 -10.783 1.00 89.25 123 ALA A O 1
ATOM 927 N N . VAL A 1 124 ? 16.857 -3.994 -10.520 1.00 92.31 124 VAL A N 1
ATOM 928 C CA . VAL A 1 124 ? 16.917 -4.148 -9.053 1.00 92.31 124 VAL A CA 1
ATOM 929 C C . VAL A 1 124 ? 15.708 -3.551 -8.314 1.00 92.31 124 VAL A C 1
ATOM 931 O O . VAL A 1 124 ? 15.071 -4.300 -7.568 1.00 92.31 124 VAL A O 1
ATOM 934 N N . PRO A 1 125 ? 15.339 -2.262 -8.479 1.00 93.19 125 PRO A N 1
ATOM 935 C CA . PRO A 1 125 ? 14.218 -1.679 -7.737 1.00 93.19 125 PRO A CA 1
ATOM 936 C C . PRO A 1 125 ? 12.894 -2.419 -7.981 1.00 93.19 125 PRO A C 1
ATOM 938 O O . PRO A 1 125 ? 12.106 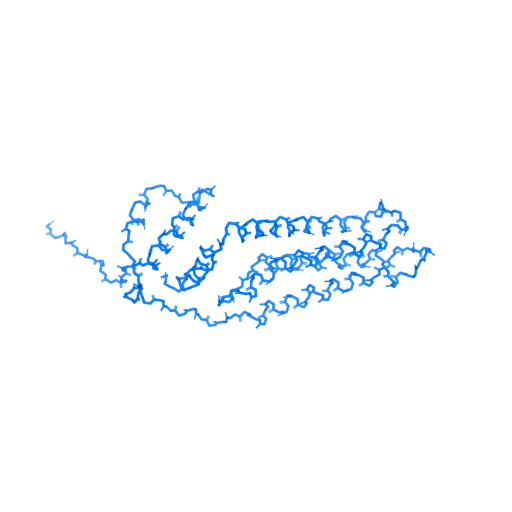-2.595 -7.051 1.00 93.19 125 PRO A O 1
ATOM 941 N N . PHE A 1 126 ? 12.663 -2.914 -9.199 1.00 94.06 126 PHE A N 1
ATOM 942 C CA . PHE A 1 126 ? 11.441 -3.644 -9.545 1.00 94.06 126 PHE A CA 1
ATOM 943 C C . PHE A 1 126 ? 11.432 -5.069 -8.989 1.00 94.06 126 PHE A C 1
ATOM 945 O O . PHE A 1 126 ? 10.392 -5.530 -8.522 1.00 94.06 126 PHE A O 1
ATOM 952 N N . LEU A 1 127 ? 12.585 -5.745 -8.969 1.00 94.94 127 LEU A N 1
ATOM 953 C CA . LEU A 1 127 ? 12.734 -7.046 -8.309 1.00 94.94 127 LEU A CA 1
ATOM 954 C C . LEU A 1 127 ? 12.473 -6.941 -6.805 1.00 94.94 127 LEU A C 1
ATOM 956 O O . LEU A 1 127 ? 11.725 -7.750 -6.255 1.00 94.94 127 LEU A O 1
ATOM 960 N N . LEU A 1 128 ? 13.038 -5.924 -6.147 1.00 96.50 128 LEU A N 1
ATOM 961 C CA . LEU A 1 128 ? 12.809 -5.674 -4.724 1.00 96.50 128 LEU A CA 1
ATOM 962 C C . LEU A 1 128 ? 11.339 -5.357 -4.438 1.00 96.50 128 LEU A C 1
ATOM 964 O O . LEU A 1 128 ? 10.768 -5.910 -3.499 1.00 96.50 128 LEU A O 1
ATOM 968 N N . LEU A 1 129 ? 10.705 -4.521 -5.265 1.00 95.56 129 LEU A N 1
ATOM 969 C CA . LEU A 1 129 ? 9.286 -4.197 -5.123 1.00 95.56 129 LEU A CA 1
ATOM 970 C C . LEU A 1 129 ? 8.390 -5.429 -5.311 1.00 95.56 129 LEU A C 1
ATOM 972 O O . LEU A 1 129 ? 7.462 -5.635 -4.529 1.00 95.56 129 LEU A O 1
ATOM 976 N N . ALA A 1 130 ? 8.676 -6.266 -6.312 1.00 95.56 130 ALA A N 1
ATOM 977 C CA . ALA A 1 130 ? 7.941 -7.503 -6.551 1.00 95.56 130 ALA A CA 1
ATOM 978 C C . ALA A 1 130 ? 8.095 -8.479 -5.375 1.00 95.56 130 ALA A C 1
ATOM 980 O O . ALA A 1 130 ? 7.096 -8.979 -4.855 1.00 95.56 130 ALA A O 1
ATOM 981 N N . ALA A 1 131 ? 9.326 -8.699 -4.903 1.00 96.69 131 ALA A N 1
ATOM 982 C CA . ALA A 1 131 ? 9.599 -9.538 -3.738 1.00 96.69 131 ALA A CA 1
ATOM 983 C C . ALA A 1 131 ? 8.878 -9.017 -2.485 1.00 96.69 131 ALA A C 1
ATOM 985 O O . ALA A 1 131 ? 8.277 -9.796 -1.743 1.00 96.69 131 ALA A O 1
ATOM 986 N N . PHE A 1 132 ? 8.873 -7.699 -2.283 1.00 96.44 132 PHE A N 1
ATOM 987 C CA . PHE A 1 132 ? 8.165 -7.057 -1.183 1.00 96.44 132 PHE A CA 1
ATOM 988 C C . PHE A 1 132 ? 6.645 -7.265 -1.268 1.00 96.44 132 PHE A C 1
ATOM 990 O O . PHE A 1 132 ? 6.026 -7.687 -0.289 1.00 96.44 132 PHE A O 1
ATOM 997 N N . ALA A 1 133 ? 6.039 -7.045 -2.438 1.00 93.88 133 ALA A N 1
ATOM 998 C CA . ALA A 1 133 ? 4.608 -7.253 -2.649 1.00 93.88 133 ALA A CA 1
ATOM 999 C C . ALA A 1 133 ? 4.199 -8.720 -2.427 1.00 93.88 133 ALA A C 1
ATOM 1001 O O . ALA A 1 133 ? 3.220 -8.988 -1.728 1.00 93.88 133 ALA A O 1
ATOM 1002 N N . VAL A 1 134 ? 4.984 -9.677 -2.939 1.00 96.06 134 VAL A N 1
ATOM 1003 C CA . VAL A 1 134 ? 4.782 -11.114 -2.683 1.00 96.06 134 VAL A CA 1
ATOM 1004 C C . VAL A 1 134 ? 4.895 -11.421 -1.190 1.00 96.06 134 VAL A C 1
ATOM 1006 O O . VAL A 1 134 ? 4.030 -12.101 -0.639 1.00 96.06 134 VAL A O 1
ATOM 1009 N N . GLY A 1 135 ? 5.913 -10.883 -0.514 1.00 94.12 135 GLY A N 1
ATOM 1010 C CA . GLY A 1 135 ? 6.093 -11.034 0.929 1.00 94.12 135 GLY A CA 1
ATOM 1011 C C . GLY A 1 135 ? 4.879 -10.547 1.720 1.00 94.12 135 GLY A C 1
ATOM 1012 O O . GLY A 1 135 ? 4.415 -11.241 2.625 1.00 94.12 135 GLY A O 1
ATOM 1013 N N . VAL A 1 136 ? 4.302 -9.407 1.331 1.00 92.31 136 VAL A N 1
ATOM 1014 C CA . VAL A 1 136 ? 3.079 -8.872 1.943 1.00 92.31 136 VAL A CA 1
ATOM 1015 C C . VAL A 1 136 ? 1.865 -9.760 1.672 1.00 92.31 136 VAL A C 1
ATOM 1017 O O . VAL A 1 136 ? 1.107 -10.018 2.603 1.00 92.31 136 VAL A O 1
ATOM 1020 N N . ILE A 1 137 ? 1.686 -10.282 0.455 1.00 91.81 137 ILE A N 1
ATOM 1021 C CA . ILE A 1 137 ? 0.587 -11.213 0.136 1.00 91.81 137 ILE A CA 1
ATOM 1022 C C . ILE A 1 137 ? 0.696 -12.481 0.994 1.00 91.81 137 ILE A C 1
ATOM 1024 O O . ILE A 1 137 ? -0.281 -12.908 1.614 1.00 91.81 137 ILE A O 1
ATOM 1028 N N . VAL A 1 138 ? 1.894 -13.061 1.093 1.00 93.44 138 VAL A N 1
ATOM 1029 C CA . VAL A 1 138 ? 2.145 -14.251 1.918 1.00 93.44 138 VAL A CA 1
ATOM 1030 C C . VAL A 1 138 ? 1.907 -13.948 3.397 1.00 93.44 138 VAL A C 1
ATOM 1032 O O . VAL A 1 138 ? 1.239 -14.726 4.080 1.00 93.44 138 VAL A O 1
ATOM 1035 N N . ALA A 1 139 ? 2.400 -12.814 3.897 1.00 90.31 139 ALA A N 1
ATOM 1036 C CA . ALA A 1 139 ? 2.172 -12.385 5.272 1.00 90.31 139 ALA A CA 1
ATOM 1037 C C . ALA A 1 139 ? 0.681 -12.149 5.551 1.00 90.31 139 ALA A C 1
ATOM 1039 O O . ALA A 1 139 ? 0.185 -12.565 6.595 1.00 90.31 139 ALA A O 1
ATOM 1040 N N . HIS A 1 140 ? -0.055 -11.557 4.608 1.00 89.12 140 HIS A N 1
ATOM 1041 C CA . HIS A 1 140 ? -1.496 -11.339 4.711 1.00 89.12 140 HIS A CA 1
ATOM 1042 C C . HIS A 1 140 ? -2.261 -12.664 4.845 1.00 89.12 140 HIS A C 1
ATOM 1044 O O . HIS A 1 140 ? -3.152 -12.797 5.683 1.00 89.12 140 HIS A O 1
ATOM 1050 N N . VAL A 1 141 ? -1.863 -13.684 4.078 1.00 86.81 141 VAL A N 1
ATOM 1051 C CA . VAL A 1 141 ? -2.443 -15.031 4.168 1.00 86.81 141 VAL A CA 1
ATOM 1052 C C . VAL A 1 141 ? -2.049 -15.738 5.466 1.00 86.81 141 VAL A C 1
ATOM 1054 O O . VAL A 1 141 ? -2.897 -16.389 6.071 1.00 86.81 141 VAL A O 1
ATOM 1057 N N . ARG A 1 142 ? -0.790 -15.637 5.906 1.00 87.62 142 ARG A N 1
ATOM 1058 C CA . ARG A 1 142 ? -0.288 -16.368 7.083 1.00 87.62 142 ARG A CA 1
ATOM 1059 C C . ARG A 1 142 ? -0.698 -15.754 8.418 1.00 87.62 142 ARG A C 1
ATOM 1061 O O . ARG A 1 142 ? -0.934 -16.492 9.364 1.00 87.62 142 ARG A O 1
ATOM 1068 N N . LEU A 1 143 ? -0.766 -14.427 8.509 1.00 85.69 143 LEU A N 1
ATOM 1069 C CA . LEU A 1 143 ? -1.046 -13.706 9.759 1.00 85.69 143 LEU A CA 1
ATOM 1070 C C . LEU A 1 143 ? -2.543 -13.488 10.016 1.00 85.69 143 LEU A C 1
ATOM 1072 O O . LEU A 1 143 ? -2.904 -12.871 11.028 1.00 85.69 143 LEU A O 1
ATOM 1076 N N . ARG A 1 144 ? -3.406 -13.970 9.110 1.00 80.00 144 ARG A N 1
ATOM 1077 C CA . ARG A 1 144 ? -4.859 -13.949 9.288 1.00 80.00 144 ARG A CA 1
ATOM 1078 C C . ARG A 1 144 ? -5.246 -14.797 10.495 1.00 80.00 144 ARG A C 1
ATOM 1080 O O . ARG A 1 144 ? -4.755 -15.911 10.664 1.00 80.00 144 ARG A O 1
ATOM 1087 N N . VAL A 1 145 ? -6.147 -14.279 11.317 1.00 76.88 145 VAL A N 1
ATOM 1088 C CA . VAL A 1 145 ? -6.679 -15.023 12.459 1.00 76.88 145 VAL A CA 1
ATOM 1089 C C . VAL A 1 145 ? -7.903 -15.790 11.977 1.00 76.88 145 VAL A C 1
ATOM 1091 O O . VAL A 1 145 ? -8.854 -15.197 11.472 1.00 76.88 145 VAL A O 1
ATOM 1094 N N . THR A 1 146 ? -7.857 -17.117 12.077 1.00 64.25 146 THR A N 1
ATOM 1095 C CA . THR A 1 146 ? -8.979 -18.000 11.720 1.00 64.25 146 THR A CA 1
ATOM 1096 C C . THR A 1 146 ? -9.973 -18.173 12.864 1.00 64.25 146 THR A C 1
ATOM 1098 O O . THR A 1 146 ? -11.102 -18.600 12.636 1.00 64.25 146 THR A O 1
ATOM 1101 N N . GLU A 1 147 ? -9.563 -17.841 14.087 1.00 65.31 147 GLU A N 1
ATOM 1102 C CA . GLU A 1 147 ? -10.422 -17.858 15.265 1.00 65.31 147 GLU A CA 1
ATOM 1103 C C . GLU A 1 147 ? -11.432 -16.711 15.221 1.00 65.31 147 GLU A C 1
ATOM 1105 O O . GLU A 1 147 ? -11.106 -15.567 14.885 1.00 65.31 147 GLU A O 1
ATOM 1110 N N . LYS A 1 148 ? -12.682 -17.024 15.571 1.00 56.66 148 LYS A N 1
ATOM 1111 C CA . LYS A 1 148 ? -13.722 -16.008 15.699 1.00 56.66 148 LYS A CA 1
ATOM 1112 C C . LYS A 1 148 ? -13.414 -15.117 16.908 1.00 56.66 148 LYS A C 1
ATOM 1114 O O . LYS A 1 148 ? -12.981 -15.633 17.939 1.00 56.66 148 LYS A O 1
ATOM 1119 N N . PRO A 1 149 ? -13.640 -13.798 16.804 1.00 60.31 149 PRO A N 1
ATOM 1120 C CA . PRO A 1 149 ? -13.530 -12.918 17.958 1.00 60.31 149 PRO A CA 1
ATOM 1121 C C . PRO A 1 149 ? -14.491 -13.378 19.069 1.00 60.31 149 PRO A C 1
ATOM 1123 O O . PRO A 1 149 ? -15.589 -13.849 18.760 1.00 60.31 149 PRO A O 1
ATOM 1126 N N . PRO A 1 150 ? -14.093 -13.270 20.349 1.00 61.50 150 PRO A N 1
ATOM 1127 C CA . PRO A 1 150 ? -14.927 -13.676 21.467 1.00 61.50 150 PRO A CA 1
ATOM 1128 C C . PRO A 1 150 ? -16.214 -12.855 21.454 1.00 61.50 150 PRO A C 1
ATOM 1130 O O . PRO A 1 150 ? -16.178 -11.629 21.302 1.00 61.50 150 PRO A O 1
ATOM 1133 N N . ALA A 1 151 ? -17.350 -13.536 21.611 1.00 56.84 151 ALA A N 1
ATOM 1134 C CA . ALA A 1 151 ? -18.629 -12.870 21.776 1.00 56.84 151 ALA A CA 1
ATOM 1135 C C . ALA A 1 151 ? -18.550 -12.001 23.036 1.00 56.84 151 ALA A C 1
ATOM 1137 O O . ALA A 1 151 ? -18.273 -12.493 24.130 1.00 56.84 151 ALA A O 1
ATOM 1138 N N . VAL A 1 152 ? -18.738 -10.693 22.873 1.00 56.34 152 VAL A N 1
ATOM 1139 C CA . VAL A 1 152 ? -18.802 -9.780 24.014 1.00 56.34 152 VAL A CA 1
ATOM 1140 C C . VAL A 1 152 ? -20.163 -9.959 24.655 1.00 56.34 152 VAL A C 1
ATOM 1142 O O . VAL A 1 152 ? -21.178 -9.689 24.012 1.00 56.34 152 VAL A O 1
ATOM 1145 N N . ASP A 1 153 ? -20.179 -10.399 25.910 1.00 57.59 153 ASP A N 1
ATOM 1146 C CA . ASP A 1 153 ? -21.396 -10.371 26.705 1.00 57.59 153 ASP A CA 1
ATOM 1147 C C . ASP A 1 153 ? -21.752 -8.909 26.998 1.00 57.59 153 ASP A C 1
ATOM 1149 O O . ASP A 1 153 ? -21.037 -8.204 27.715 1.00 57.59 153 ASP A O 1
ATOM 1153 N N . VAL A 1 154 ? -22.838 -8.434 26.397 1.00 56.09 154 VAL A N 1
ATOM 1154 C CA . VAL A 1 154 ? -23.312 -7.051 26.515 1.00 56.09 154 VAL A CA 1
ATOM 1155 C C . VAL A 1 154 ? -23.641 -6.709 27.969 1.00 56.09 154 VAL A C 1
ATOM 1157 O O . VAL A 1 154 ? -23.436 -5.568 28.381 1.00 56.09 154 VAL A O 1
ATOM 1160 N N . ALA A 1 155 ? -24.048 -7.702 28.766 1.00 58.12 155 ALA A N 1
ATOM 1161 C CA . ALA A 1 155 ? -24.345 -7.538 30.185 1.00 58.12 155 ALA A CA 1
ATOM 1162 C C . ALA A 1 155 ? -23.094 -7.226 31.026 1.00 58.12 155 ALA A C 1
ATOM 1164 O O . ALA A 1 155 ? -23.197 -6.653 32.109 1.00 58.12 155 ALA A O 1
ATOM 1165 N N . SER A 1 156 ? -21.903 -7.558 30.516 1.00 61.84 156 SER A N 1
ATOM 1166 C CA . SER A 1 156 ? -20.620 -7.274 31.173 1.00 61.84 156 SER A CA 1
ATOM 1167 C C . SER A 1 156 ? -20.040 -5.894 30.828 1.00 61.84 156 SER A C 1
ATOM 1169 O O . SER A 1 156 ? -19.018 -5.489 31.389 1.00 61.84 156 SER A O 1
ATOM 1171 N N . LEU A 1 157 ? -20.660 -5.159 29.895 1.00 62.09 157 LEU A N 1
ATOM 1172 C CA . LEU A 1 157 ? -20.137 -3.883 29.412 1.00 62.09 157 LEU A CA 1
ATOM 1173 C C . LEU A 1 157 ? -20.392 -2.744 30.400 1.00 62.09 157 LEU A C 1
ATOM 1175 O O . LEU A 1 157 ? -21.509 -2.522 30.863 1.00 62.09 157 LEU A O 1
ATOM 1179 N N . THR A 1 158 ? -19.356 -1.943 30.657 1.00 70.00 158 THR A N 1
ATOM 1180 C CA . THR A 1 158 ? -19.520 -0.726 31.457 1.00 70.00 158 THR A CA 1
ATOM 1181 C C . THR A 1 158 ? -20.350 0.316 30.690 1.00 70.00 158 THR A C 1
ATOM 1183 O O . THR A 1 158 ? -20.302 0.356 29.455 1.00 70.00 158 THR A O 1
ATOM 1186 N N . PRO A 1 159 ? -21.057 1.236 31.374 1.00 69.44 159 PRO A N 1
ATOM 1187 C CA . PRO A 1 159 ? -21.849 2.280 30.712 1.00 69.44 159 PRO A CA 1
ATOM 1188 C C . PRO A 1 159 ? -21.046 3.119 29.703 1.00 69.44 159 PRO A C 1
ATOM 1190 O O . PRO A 1 159 ? -21.571 3.538 28.671 1.00 69.44 159 PRO A O 1
ATOM 1193 N N . SER A 1 160 ? -19.748 3.314 29.965 1.00 69.00 160 SER A N 1
ATOM 1194 C CA . SER A 1 160 ? -18.845 4.038 29.064 1.00 69.00 160 SER A CA 1
ATOM 1195 C C . SER A 1 160 ? -18.541 3.279 27.764 1.00 69.00 160 SER A C 1
ATOM 1197 O O . SER A 1 160 ? -18.420 3.895 26.704 1.00 69.00 160 SER A O 1
ATOM 1199 N N . ASP A 1 161 ? -18.486 1.946 27.806 1.00 64.69 161 ASP A N 1
ATOM 1200 C CA . ASP A 1 161 ? -18.283 1.103 26.625 1.00 64.69 161 ASP A CA 1
ATOM 1201 C C . ASP A 1 161 ? -19.526 1.087 25.723 1.00 64.69 161 ASP A C 1
ATOM 1203 O O . ASP A 1 161 ? -19.412 1.160 24.496 1.00 64.69 161 ASP A O 1
ATOM 1207 N N . ILE A 1 162 ? -20.718 1.088 26.329 1.00 66.38 162 ILE A N 1
ATOM 1208 C CA . ILE A 1 162 ? -22.004 1.186 25.621 1.00 66.38 162 ILE A CA 1
ATOM 1209 C C . ILE A 1 162 ? -22.108 2.524 24.875 1.00 66.38 162 ILE A C 1
ATOM 1211 O O . ILE A 1 162 ? -22.568 2.571 23.730 1.00 66.38 162 ILE A O 1
ATOM 1215 N N . GLU A 1 163 ? -21.649 3.624 25.478 1.00 68.25 163 GLU A N 1
ATOM 1216 C CA . GLU A 1 163 ? -21.660 4.937 24.826 1.00 68.25 163 GLU A CA 1
ATOM 1217 C C . GLU A 1 163 ? -20.717 4.988 23.613 1.00 68.25 163 GLU A C 1
ATOM 1219 O O . GLU A 1 163 ? -21.071 5.533 22.560 1.00 68.25 163 GLU A O 1
ATOM 1224 N N . VAL A 1 164 ? -19.532 4.379 23.726 1.00 65.44 164 VAL A N 1
ATOM 1225 C CA . VAL A 1 164 ? -18.578 4.256 22.615 1.00 65.44 164 VAL A CA 1
ATOM 1226 C C . VAL A 1 164 ? -19.177 3.423 21.481 1.00 65.44 164 VAL A C 1
ATOM 1228 O O . VAL A 1 164 ? -19.132 3.860 20.329 1.00 65.44 164 VAL A O 1
ATOM 1231 N N . LEU A 1 165 ? -19.803 2.284 21.789 1.00 65.50 165 LEU A N 1
ATOM 1232 C CA . LEU A 1 165 ? -20.498 1.452 20.801 1.00 65.50 165 LEU A CA 1
ATOM 1233 C C . LEU A 1 165 ? -21.633 2.209 20.103 1.00 65.50 165 LEU A C 1
ATOM 1235 O O . LEU A 1 165 ? -21.719 2.187 18.875 1.00 65.50 165 LEU A O 1
ATOM 1239 N N . ARG A 1 166 ? -22.463 2.952 20.847 1.00 67.62 166 ARG A N 1
ATOM 1240 C CA . ARG A 1 166 ? -23.514 3.803 20.259 1.00 67.62 166 ARG A CA 1
ATOM 1241 C C . ARG A 1 166 ? -22.927 4.871 19.336 1.00 67.62 166 ARG A C 1
ATOM 1243 O O . ARG A 1 166 ? -23.433 5.074 18.234 1.00 67.62 166 ARG A O 1
ATOM 1250 N N . LYS A 1 167 ? -21.839 5.537 19.738 1.00 67.69 167 LYS A N 1
ATOM 1251 C CA . LYS A 1 167 ? -21.147 6.533 18.899 1.00 67.69 167 LYS A CA 1
ATOM 1252 C C . LYS A 1 167 ? -20.603 5.917 17.606 1.00 67.69 167 LYS A C 1
ATOM 1254 O O . LYS A 1 167 ? -20.734 6.535 16.547 1.00 67.69 167 LYS A O 1
ATOM 1259 N N . VAL A 1 168 ? -20.030 4.714 17.672 1.00 66.00 168 VAL A N 1
ATOM 1260 C CA . VAL A 1 168 ? -19.558 3.969 16.492 1.00 66.00 168 VAL A CA 1
ATOM 1261 C C . VAL A 1 168 ? -20.731 3.597 15.592 1.00 66.00 168 VAL A C 1
ATOM 1263 O O . VAL A 1 168 ? -20.705 3.953 14.416 1.00 66.00 168 VAL A O 1
ATOM 1266 N N . ARG A 1 169 ? -21.797 3.003 16.146 1.00 68.12 169 ARG A N 1
ATOM 1267 C CA . ARG A 1 169 ? -23.023 2.639 15.417 1.00 68.12 169 ARG A CA 1
ATOM 1268 C C . ARG A 1 169 ? -23.594 3.833 14.657 1.00 68.12 169 ARG A C 1
ATOM 1270 O O . ARG A 1 169 ? -23.773 3.755 13.444 1.00 68.12 169 ARG A O 1
ATOM 1277 N N . ARG A 1 170 ? -23.772 4.979 15.325 1.00 69.50 170 ARG A N 1
ATOM 1278 C CA . ARG A 1 170 ? -24.255 6.221 14.692 1.00 69.50 170 ARG A CA 1
ATOM 1279 C C . ARG A 1 170 ? -23.350 6.692 13.559 1.00 69.50 170 ARG A C 1
ATOM 1281 O O . ARG A 1 170 ? -23.833 7.201 12.548 1.00 69.50 170 ARG A O 1
ATOM 1288 N N . ARG A 1 171 ? -22.031 6.548 13.703 1.00 67.25 171 ARG A N 1
ATOM 1289 C CA . ARG A 1 171 ? -21.075 6.953 12.668 1.00 67.25 171 ARG A CA 1
ATOM 1290 C C . ARG A 1 171 ? -21.100 6.011 11.468 1.00 67.25 171 ARG A C 1
ATOM 1292 O O . ARG A 1 171 ? -21.141 6.496 10.341 1.00 67.25 171 ARG A O 1
ATOM 1299 N N . THR A 1 172 ? -21.127 4.703 11.699 1.00 64.75 172 THR A N 1
ATOM 1300 C CA . THR A 1 172 ? -21.282 3.689 10.649 1.00 64.75 172 THR A CA 1
ATOM 1301 C C . THR A 1 172 ? -22.585 3.908 9.893 1.00 64.75 172 THR A C 1
ATOM 1303 O O . THR A 1 172 ? -22.578 3.968 8.667 1.00 64.75 172 THR A O 1
ATOM 1306 N N . LEU A 1 173 ? -23.684 4.159 10.605 1.00 64.56 173 LEU A N 1
ATOM 1307 C CA . LEU A 1 173 ? -24.968 4.475 9.992 1.00 64.56 173 LEU A CA 1
ATOM 1308 C C . LEU A 1 173 ? -24.937 5.787 9.185 1.00 64.56 173 LEU A C 1
ATOM 1310 O O . LEU A 1 173 ? -25.485 5.832 8.087 1.00 64.56 173 LEU A O 1
ATOM 1314 N N . LYS A 1 174 ? -24.245 6.839 9.654 1.00 67.19 174 LYS A N 1
ATOM 1315 C CA . LYS A 1 174 ? -24.014 8.062 8.854 1.00 67.19 174 LYS A CA 1
ATOM 1316 C C . LYS A 1 174 ? -23.235 7.776 7.567 1.00 67.19 174 LYS A C 1
ATOM 1318 O O . LYS A 1 174 ? -23.558 8.348 6.530 1.00 67.19 174 LYS A O 1
ATOM 1323 N N . ILE 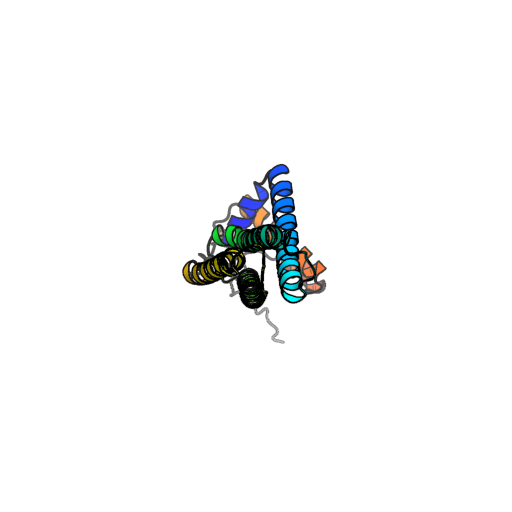A 1 175 ? -22.233 6.898 7.619 1.00 63.81 175 ILE A N 1
ATOM 1324 C CA . ILE A 1 175 ? -21.448 6.506 6.440 1.00 63.81 175 ILE A CA 1
ATOM 1325 C C . ILE A 1 175 ? -22.314 5.694 5.467 1.00 63.81 175 ILE A C 1
ATOM 1327 O O . ILE A 1 175 ? -22.357 6.017 4.281 1.00 63.81 175 ILE A O 1
ATOM 1331 N N . LEU A 1 176 ? -23.055 4.696 5.954 1.00 60.53 176 LEU A N 1
ATOM 1332 C CA . LEU A 1 176 ? -23.979 3.900 5.137 1.00 60.53 176 LEU A CA 1
ATOM 1333 C C . LEU A 1 176 ? -25.071 4.768 4.498 1.00 60.53 176 LEU A C 1
ATOM 1335 O O . LEU A 1 176 ? -25.387 4.584 3.323 1.00 60.53 176 LEU A O 1
ATOM 1339 N N . ARG A 1 177 ? -25.569 5.775 5.227 1.00 64.75 177 ARG A N 1
ATOM 1340 C CA . ARG A 1 177 ? -26.475 6.804 4.701 1.00 64.75 177 ARG A CA 1
ATOM 1341 C C . ARG A 1 177 ? -25.826 7.622 3.590 1.00 64.75 177 ARG A C 1
ATOM 1343 O O . ARG A 1 177 ? -26.438 7.800 2.547 1.00 64.75 177 ARG A O 1
ATOM 1350 N N . SER A 1 178 ? -24.599 8.112 3.789 1.00 64.62 178 SER A N 1
ATOM 1351 C CA . SER A 1 178 ? -23.890 8.885 2.754 1.00 64.62 178 SER A CA 1
ATOM 1352 C C . SER A 1 178 ? -23.654 8.087 1.466 1.00 64.62 178 SER A C 1
ATOM 1354 O O . SER A 1 178 ? -23.492 8.674 0.404 1.00 64.62 178 SER A O 1
ATOM 1356 N N . ARG A 1 179 ? -23.686 6.751 1.555 1.00 60.50 179 ARG A N 1
ATOM 1357 C CA . ARG A 1 179 ? -23.598 5.819 0.423 1.00 60.50 179 ARG A CA 1
ATOM 1358 C C . ARG A 1 179 ? -24.961 5.333 -0.092 1.00 60.50 179 ARG A C 1
ATOM 1360 O O . ARG A 1 179 ? -24.992 4.485 -0.974 1.00 60.50 179 ARG A O 1
ATOM 1367 N N . ASN A 1 180 ? -26.064 5.864 0.442 1.00 59.34 180 ASN A N 1
ATOM 1368 C CA . ASN A 1 180 ? -27.449 5.553 0.074 1.00 59.34 180 ASN A CA 1
ATOM 1369 C C . ASN A 1 180 ? -27.847 4.065 0.219 1.00 59.34 180 ASN A C 1
ATOM 1371 O O . ASN A 1 180 ? -28.708 3.570 -0.500 1.00 59.34 180 ASN A O 1
ATOM 1375 N N . ILE A 1 181 ? -27.213 3.344 1.152 1.00 57.16 181 ILE A N 1
ATOM 1376 C CA . ILE A 1 181 ? -27.390 1.889 1.330 1.00 57.16 181 ILE A CA 1
ATOM 1377 C C . ILE A 1 181 ? -28.615 1.552 2.211 1.00 57.16 181 ILE A C 1
ATOM 1379 O O . ILE A 1 181 ? -29.120 0.436 2.148 1.00 57.16 181 ILE A O 1
ATOM 1383 N N . VAL A 1 182 ? -29.115 2.488 3.033 1.00 49.72 182 VAL A N 1
ATOM 1384 C CA . VAL A 1 182 ? -30.213 2.248 3.998 1.00 49.72 182 VAL A CA 1
ATOM 1385 C C . VAL A 1 182 ? -31.237 3.391 3.963 1.00 49.72 182 VAL A C 1
ATOM 1387 O O . VAL A 1 182 ? -30.856 4.560 4.049 1.00 49.72 182 VAL A O 1
ATOM 1390 N N . ALA A 1 183 ? -32.531 3.057 3.863 1.00 49.66 183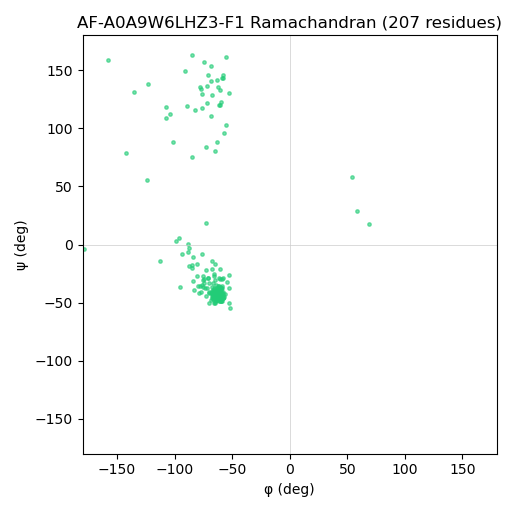 ALA A N 1
ATOM 1391 C CA . ALA A 1 183 ? -33.649 4.006 3.833 1.00 49.66 183 ALA A CA 1
ATOM 1392 C C . ALA A 1 183 ? -34.222 4.303 5.238 1.00 49.66 183 ALA A C 1
ATOM 1394 O O . ALA A 1 183 ? -34.207 3.468 6.136 1.00 49.66 183 ALA A O 1
ATOM 1395 N N . TYR A 1 184 ? -34.738 5.521 5.423 1.00 47.75 184 TYR A N 1
ATOM 1396 C CA . TYR A 1 184 ? -34.959 6.187 6.720 1.00 47.75 184 TYR A CA 1
ATOM 1397 C C . TYR A 1 184 ? -36.026 5.597 7.662 1.00 47.75 184 TYR A C 1
ATOM 1399 O O . TYR A 1 184 ? -36.069 5.991 8.827 1.00 47.75 184 TYR A O 1
ATOM 1407 N N . LYS A 1 185 ? -36.911 4.707 7.197 1.00 53.00 185 LYS A N 1
ATOM 1408 C CA . LYS A 1 185 ? -38.080 4.286 7.994 1.00 53.00 185 LYS A CA 1
ATOM 1409 C C . LYS A 1 185 ? -37.736 3.368 9.176 1.00 53.00 185 LYS A C 1
ATOM 1411 O O . LYS A 1 185 ? -38.459 3.391 10.163 1.00 53.00 185 LYS A O 1
ATOM 1416 N N . ASP A 1 186 ? -36.595 2.682 9.140 1.00 50.34 186 ASP A N 1
ATOM 1417 C CA . ASP A 1 186 ? -36.220 1.689 10.163 1.00 50.34 186 ASP A CA 1
ATOM 1418 C C . ASP A 1 186 ? -35.254 2.236 11.237 1.00 50.34 186 ASP A C 1
ATOM 1420 O O . ASP A 1 186 ? -34.790 1.512 12.116 1.00 50.34 186 ASP A O 1
ATOM 1424 N N . PHE A 1 187 ? -34.916 3.528 11.175 1.00 50.06 187 PHE A N 1
ATOM 1425 C CA . PHE A 1 187 ? -33.734 4.078 11.846 1.00 50.06 187 PHE A CA 1
ATOM 1426 C C . PHE A 1 187 ? -33.939 4.422 13.327 1.00 50.06 187 PHE A C 1
ATOM 1428 O O . PHE A 1 187 ? -33.050 4.153 14.129 1.00 50.06 187 PHE A O 1
ATOM 1435 N N . HIS A 1 188 ? -35.099 4.970 13.710 1.00 51.19 188 HIS A N 1
ATOM 1436 C CA . HIS A 1 188 ? -35.412 5.231 15.124 1.00 51.19 188 HIS A CA 1
ATOM 1437 C C . HIS A 1 188 ? -35.469 3.924 15.920 1.00 51.19 188 HIS A C 1
ATOM 1439 O O . HIS A 1 188 ? -34.840 3.805 16.963 1.00 51.19 188 HIS A O 1
ATOM 1445 N N . GLY A 1 189 ? -36.109 2.897 15.352 1.00 55.09 189 GLY A N 1
ATOM 1446 C CA . GLY A 1 189 ? -36.141 1.566 15.949 1.00 55.09 189 GLY A CA 1
ATOM 1447 C C . GLY A 1 189 ? -34.752 0.945 16.098 1.00 55.09 189 GLY A C 1
ATOM 1448 O O . GLY A 1 189 ? -34.500 0.282 17.094 1.00 55.09 189 GLY A O 1
ATOM 1449 N N . TYR A 1 190 ? -33.828 1.184 15.158 1.00 54.84 190 TYR A N 1
ATOM 1450 C CA . TYR A 1 190 ? -32.465 0.645 15.233 1.00 54.84 190 TYR A CA 1
ATOM 1451 C C . TYR A 1 190 ? -31.544 1.434 16.178 1.00 54.84 190 TYR A C 1
ATOM 1453 O O . TYR A 1 190 ? -30.691 0.822 16.814 1.00 54.84 190 TYR A O 1
ATOM 1461 N N . ASP A 1 191 ? -31.674 2.761 16.277 1.00 49.28 191 ASP A N 1
ATOM 1462 C CA . ASP A 1 191 ? -30.848 3.600 17.168 1.00 49.28 191 ASP A CA 1
ATOM 1463 C C . ASP A 1 191 ? -31.291 3.466 18.642 1.00 49.28 191 ASP A C 1
ATOM 1465 O O . ASP A 1 191 ? -30.446 3.488 19.541 1.00 49.28 191 ASP A O 1
ATOM 1469 N N . ASP A 1 192 ? -32.588 3.216 18.867 1.00 55.75 192 ASP A N 1
ATOM 1470 C CA . ASP A 1 192 ? -33.189 2.968 20.185 1.00 55.75 192 ASP A CA 1
ATOM 1471 C C . ASP A 1 192 ? -33.270 1.471 20.548 1.00 55.75 192 ASP A C 1
ATOM 1473 O O . ASP A 1 192 ? -33.580 1.130 21.692 1.00 55.75 192 ASP A O 1
ATOM 1477 N N . ALA A 1 193 ? -32.955 0.563 19.611 1.00 55.66 193 ALA A N 1
ATOM 1478 C CA . ALA A 1 193 ? -32.961 -0.874 19.872 1.00 55.66 193 ALA A CA 1
ATOM 1479 C C . ALA A 1 193 ? -31.980 -1.217 21.007 1.00 55.66 193 ALA A C 1
ATOM 1481 O O . ALA A 1 193 ? -30.777 -0.932 20.875 1.00 55.66 193 ALA A O 1
ATOM 1482 N N . PRO A 1 194 ? -32.455 -1.861 22.091 1.00 52.69 194 PRO A N 1
ATOM 1483 C CA . PRO A 1 194 ? -31.579 -2.373 23.131 1.00 52.69 194 PRO A CA 1
ATOM 1484 C C . PRO A 1 194 ? -30.597 -3.373 22.517 1.00 52.69 194 PRO A C 1
ATOM 1486 O O . PRO A 1 194 ? -30.937 -4.131 21.610 1.00 52.69 194 PRO A O 1
ATOM 1489 N N . PHE A 1 195 ? -29.357 -3.365 23.005 1.00 51.53 195 PHE A N 1
ATOM 1490 C CA . PHE A 1 195 ? -28.342 -4.329 22.570 1.00 51.53 195 PHE A CA 1
ATOM 1491 C C . PHE A 1 195 ? -28.708 -5.775 22.968 1.00 51.53 195 PHE A C 1
ATOM 1493 O O . PHE A 1 195 ? -28.194 -6.720 22.370 1.00 51.53 195 PHE A O 1
ATOM 1500 N N . ASP A 1 196 ? -29.648 -5.931 23.905 1.00 43.81 196 ASP A N 1
ATOM 1501 C CA . ASP A 1 196 ? -30.264 -7.192 24.309 1.00 43.81 196 ASP A CA 1
ATOM 1502 C C . ASP A 1 196 ? -31.437 -7.552 23.394 1.00 43.81 196 ASP A C 1
ATOM 1504 O O . ASP A 1 196 ? -32.606 -7.452 23.762 1.00 43.81 196 ASP A O 1
ATOM 1508 N N . THR A 1 197 ? -31.153 -8.016 22.183 1.00 42.38 197 THR A N 1
ATOM 1509 C CA . THR A 1 197 ? -32.114 -8.887 21.498 1.00 42.38 197 THR A CA 1
ATOM 1510 C C . THR A 1 197 ? -31.619 -10.313 21.634 1.00 42.38 197 THR A C 1
ATOM 1512 O O . THR A 1 197 ? -30.890 -10.811 20.773 1.00 42.38 197 THR A O 1
ATOM 1515 N N . MET A 1 198 ? -32.010 -10.974 22.729 1.00 37.00 198 MET A N 1
ATOM 1516 C CA . MET A 1 198 ? -32.037 -12.434 22.744 1.00 37.00 198 MET A CA 1
ATOM 1517 C C . MET A 1 198 ? -32.854 -12.901 21.527 1.00 37.00 198 MET A C 1
ATOM 1519 O O . MET A 1 198 ? -33.972 -12.412 21.326 1.00 37.00 198 MET A O 1
ATOM 1523 N N . PRO A 1 199 ? -32.351 -13.837 20.707 1.00 38.28 199 PRO A N 1
ATOM 1524 C CA . PRO A 1 199 ? -33.149 -14.444 19.655 1.00 38.28 199 PRO A CA 1
ATOM 1525 C C . PRO A 1 199 ? -34.159 -15.385 20.323 1.00 38.28 199 PRO A C 1
ATOM 1527 O O . PRO A 1 199 ? -33.884 -16.567 20.490 1.00 38.28 199 PRO A O 1
ATOM 1530 N N . GLY A 1 200 ? -35.298 -14.867 20.793 1.00 39.72 200 GLY A N 1
ATOM 1531 C CA . GLY A 1 200 ? -36.227 -15.730 21.530 1.00 39.72 200 GLY A CA 1
ATOM 1532 C C . GLY A 1 200 ? -37.540 -15.153 22.046 1.00 39.72 200 GLY A C 1
ATOM 1533 O O . GLY A 1 200 ? -38.337 -15.926 22.561 1.00 39.72 200 GLY A O 1
ATOM 1534 N N . SER A 1 201 ? -37.832 -13.861 21.906 1.00 35.53 201 SER A N 1
ATOM 1535 C CA . SER A 1 201 ? -39.127 -13.311 22.339 1.00 35.53 201 SER A CA 1
ATOM 1536 C C . SER A 1 201 ? -39.854 -12.598 21.205 1.00 35.53 201 SER A C 1
ATOM 1538 O O . 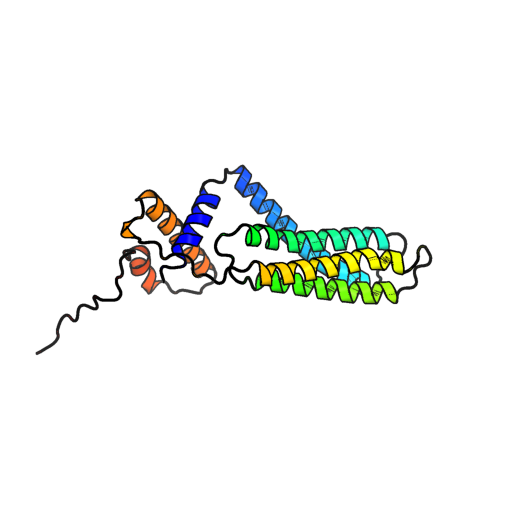SER A 1 201 ? -40.291 -11.455 21.318 1.00 35.53 201 SER A O 1
ATOM 1540 N N . ALA A 1 202 ? -40.063 -13.325 20.104 1.00 40.22 202 ALA A N 1
ATOM 1541 C CA . ALA A 1 202 ? -41.233 -13.081 19.271 1.00 40.22 202 ALA A CA 1
ATOM 1542 C C . ALA A 1 202 ? -42.473 -13.392 20.123 1.00 40.22 202 ALA A C 1
ATOM 1544 O O . ALA A 1 202 ? -42.956 -14.522 20.192 1.00 40.22 202 ALA A O 1
ATOM 1545 N N . ARG A 1 203 ? -42.934 -12.366 20.834 1.00 37.91 203 ARG A N 1
ATOM 1546 C CA . ARG A 1 203 ? -44.213 -12.304 21.523 1.00 37.91 203 ARG A CA 1
ATOM 1547 C C . ARG A 1 203 ? -45.304 -12.556 20.478 1.00 37.91 203 ARG A C 1
ATOM 1549 O O . ARG A 1 203 ? -45.690 -11.656 19.740 1.00 37.91 203 ARG A O 1
ATOM 1556 N N . ARG A 1 204 ? -45.750 -13.812 20.371 1.00 41.69 204 ARG A N 1
ATOM 1557 C CA . ARG A 1 204 ? -47.055 -14.173 19.804 1.00 41.69 204 ARG A CA 1
ATOM 1558 C C . ARG A 1 204 ? -48.116 -13.584 20.735 1.00 41.69 204 ARG A C 1
ATOM 1560 O O . ARG A 1 204 ? -48.643 -14.291 21.586 1.00 41.69 204 ARG A O 1
ATOM 1567 N N . ASP A 1 205 ? -48.391 -12.293 20.595 1.00 39.41 205 ASP A N 1
ATOM 1568 C CA . ASP A 1 205 ? -49.655 -11.747 21.072 1.00 39.41 205 ASP A CA 1
ATOM 1569 C C . ASP A 1 205 ? -50.749 -12.147 20.074 1.00 39.41 205 ASP A C 1
ATOM 1571 O O . ASP A 1 205 ? -50.579 -12.099 18.853 1.00 39.41 205 ASP A O 1
ATOM 1575 N N . GLY A 1 206 ? -51.814 -12.703 20.642 1.00 38.31 206 GLY A N 1
ATOM 1576 C CA . GLY A 1 206 ? -52.812 -13.513 19.972 1.00 38.31 206 GLY A CA 1
ATOM 1577 C C . GLY A 1 206 ? -53.790 -12.758 19.079 1.00 38.31 206 GLY A C 1
ATOM 1578 O O . GLY A 1 206 ? -54.101 -11.588 19.273 1.00 38.31 206 GLY A O 1
ATOM 1579 N N . GLY A 1 207 ? -54.349 -13.524 18.148 1.00 28.83 207 GLY A N 1
ATOM 1580 C CA . GLY A 1 207 ? -55.565 -13.209 17.415 1.00 28.83 207 GLY A CA 1
ATOM 1581 C C . GLY A 1 207 ? -56.367 -14.490 17.216 1.00 28.83 207 GLY A C 1
ATOM 1582 O O . GLY A 1 207 ? -56.293 -15.108 16.160 1.00 28.83 207 GLY A O 1
ATOM 1583 N N . ARG A 1 208 ? -57.074 -14.926 18.265 1.00 39.19 208 ARG A N 1
ATOM 1584 C CA . ARG A 1 208 ? -58.289 -15.738 18.135 1.00 39.19 208 ARG A CA 1
ATOM 1585 C C . ARG A 1 208 ? -59.463 -14.831 18.488 1.00 39.19 208 ARG A C 1
ATOM 1587 O O . ARG A 1 208 ? -59.625 -14.492 19.657 1.00 39.19 208 ARG A O 1
ATOM 1594 N N . ALA A 1 209 ? -60.240 -14.482 17.476 1.00 40.53 209 ALA A N 1
ATOM 1595 C CA . ALA A 1 209 ? -61.695 -14.431 17.494 1.00 40.53 209 ALA A CA 1
ATOM 1596 C C . ALA A 1 209 ? -62.138 -14.672 16.050 1.00 40.53 209 ALA A C 1
ATOM 1598 O O . ALA A 1 209 ? -61.594 -13.970 15.168 1.00 40.53 209 ALA A O 1
#

Foldseek 3Di:
DQLCLVLLLVVLVVVVPQDPVSVVVLVVLVVLLVVLLVLLVVLLVCLVVVPDDLVCLQVSLQVNLVSLLSNLCSVLVVLLPGPQRAQDPVSLVSLVVSLVSLVSSLVSLQPDDRPVDDSVSSNVSSVVSNVSSVVSNVCSVPSHDPDGHDRDDPVPDDPVSVVSSLVSVVVVVVVCVVVVNDDDPCVVCVSPPDPPPDVDPPPCPDDDD

pLDDT: mean 73.9, std 17.35, range [28.83, 96.69]

Mean predicted aligned error: 13.38 Å

Solvent-accessible surface area (backbone atoms only — not comparable to full-atom values): 11830 Å² total; per-residue (Å²): 141,48,45,62,53,46,52,50,50,56,52,46,54,56,59,70,69,44,49,76,65,54,51,52,54,52,50,51,49,51,52,50,23,53,53,14,46,53,36,32,54,50,41,33,50,44,44,70,70,54,86,59,58,81,83,58,42,56,62,48,46,44,51,24,33,50,32,32,49,45,23,47,45,58,49,46,52,61,49,73,69,42,76,70,27,66,92,54,68,65,54,52,48,50,29,51,52,51,29,52,36,20,54,53,33,31,54,36,31,66,71,47,86,52,93,91,49,62,40,68,67,61,26,46,41,27,53,53,40,29,53,49,28,50,50,48,52,52,46,56,66,68,67,42,46,87,65,76,56,64,68,56,60,70,90,76,53,52,75,69,53,53,51,51,49,51,54,50,51,55,50,54,50,52,50,40,44,77,68,68,73,61,74,79,88,59,45,68,64,60,75,68,47,66,92,80,68,71,93,77,74,83,75,81,75,83,86,88,129

Sequence (209 aa):
MLDYAHVELTLAKRWYRRTALGKTVAGLGFAFTIFSLCAAVALGLIMLTGGIDNEALLPVAWIGAGLSACAILGFFVPWALTPYRQWDRTLNGIAVMVLVIATLALGAALVRRWEAASNAVLAVPFLLLAAFAVGVIVAHVRLRVTEKPPAVDVASLTPSDIEVLRKVRRRTLKILRSRNIVAYKDFHGYDDAPFDTMPGSARRDGGRA

Secondary structure (DSSP, 8-state):
--THHHHHHHHHHHHHT--HHHHHHHHHHHHHHHHHHHHHHHHHHHHHH--S-HHHHHHHHHHHHHHHHHHHHHHHHHHHTSSS----HHHHHHHHHHHHHHHHHHHHHHHS--SSS-HHHHHHHHHHHHHHHHHHHHHHHHS---SPPPPP-GGG--HHHHHHHHHHHHHHHHHHHHTT-S-GGGHHHHHH--S---TT---------

Radius of gyration: 24.37 Å; Cα contacts (8 Å, |Δi|>4): 166; chains: 1; bounding box: 87×34×55 Å